Protein AF-B8HTT0-F1 (afdb_monomer_lite)

pLDDT: mean 75.83, std 17.53, range [36.19, 96.06]

Foldseek 3Di:
DDDQADPPPRHGWDDADPVSKIADPPPRDIPDPPPPPDDDDDDDDDDDPPPDPVVVVVVVCVVVVVVVVVVVVVVVVVVVVVVVVVVVPPPPPVVVVVVVVVVVVVVVVVDDDPPPPPDFDQAALQVLCVVQVFHLVDQPTWGAFPVRPDIDHSVVSNVDDDQVVQVSNQWGADNVCVVVVHRGITGNDD

Secondary structure (DSSP, 8-state):
---SB-TTT-PBP-PPPTTS--B-TTT--B--------PPP----------STHHHHHHHHHHHHHHHHHHHHHHHHHHHHHHHHHHT----HHHHHHHHHHHHHHHHTT---TT-TTS---B-HHHHHHHTT--TT-TT-EEE-TTSS-EEEHHHHHH---HHHHHHTTEEE-HHHHHTTS--EEE---

Radius of gyration: 36.5 Å; chains: 1; bounding box: 77×46×93 Å

Organism: Cyanothece sp. (strain PCC 7425 / ATCC 29141) (NCBI:txid395961)

Sequence (190 aa):
MQVENCPRCSSRMGAPLKSGRQVCANCGWSTAPVKVSTPPPAPVKTAAPTSGLGGLVQLCIRIIGRSLNYFFLLIQQFFSQLLQAGKKNKPQPGRLLQSLNQRLANLEESIPDAATLNSPRWMTAESAFKFLGGDPVNLWSEVSSLDGNRQIKFNNFKALSSAADFREFGLEYSQERRDANKPYLRWIVK

Structure (mmCIF, N/CA/C/O backbone):
data_AF-B8HTT0-F1
#
_entry.id   AF-B8HTT0-F1
#
loop_
_atom_site.group_PDB
_atom_site.id
_atom_site.type_symbol
_atom_site.label_atom_id
_atom_site.label_alt_id
_atom_site.label_comp_id
_atom_site.label_asym_id
_atom_site.label_entity_id
_atom_site.label_seq_id
_atom_site.pdbx_PDB_ins_code
_atom_site.Cartn_x
_atom_site.Cartn_y
_atom_site.Cartn_z
_atom_site.occupancy
_atom_site.B_iso_or_equiv
_atom_site.auth_seq_id
_atom_site.auth_comp_id
_atom_site.auth_asym_id
_atom_site.auth_atom_id
_atom_site.pdbx_PDB_model_num
ATOM 1 N N . MET A 1 1 ? -31.654 -15.824 53.101 1.00 57.78 1 MET A N 1
ATOM 2 C CA . MET A 1 1 ? -32.065 -16.665 51.958 1.00 57.78 1 MET A CA 1
ATOM 3 C C . MET A 1 1 ? -30.937 -16.613 50.944 1.00 57.78 1 MET A C 1
ATOM 5 O O . MET A 1 1 ? -30.603 -15.517 50.512 1.00 57.78 1 MET A O 1
ATOM 9 N N . GLN A 1 2 ? -30.268 -17.735 50.681 1.00 65.88 2 GLN A N 1
ATOM 10 C CA . GLN A 1 2 ? -29.250 -17.810 49.629 1.00 65.88 2 GLN A CA 1
ATOM 11 C C . GLN A 1 2 ? -29.982 -17.978 48.301 1.00 65.88 2 GLN A C 1
ATOM 13 O O . GLN A 1 2 ? -30.914 -18.773 48.220 1.00 65.88 2 GLN A O 1
ATOM 18 N N . VAL A 1 3 ? -29.618 -17.189 47.296 1.00 79.12 3 VAL A N 1
ATOM 19 C CA . VAL A 1 3 ? -30.253 -17.255 45.982 1.00 79.12 3 VAL A CA 1
ATOM 20 C C . VAL A 1 3 ? -29.289 -17.995 45.059 1.00 79.12 3 VAL A C 1
ATOM 22 O O . VAL A 1 3 ? -28.147 -17.575 44.887 1.00 79.12 3 VAL A O 1
ATOM 25 N N . GLU A 1 4 ? -29.722 -19.121 44.496 1.00 84.31 4 GLU A N 1
ATOM 26 C CA . GLU A 1 4 ? -28.847 -19.989 43.694 1.00 84.31 4 GLU A CA 1
ATOM 27 C C . GLU A 1 4 ? -28.640 -19.463 42.269 1.00 84.31 4 GLU A C 1
ATOM 29 O O . GLU A 1 4 ? -27.540 -19.567 41.729 1.00 84.31 4 GLU A O 1
ATOM 34 N N . ASN A 1 5 ? -29.662 -18.830 41.681 1.00 89.31 5 ASN A N 1
ATOM 35 C CA . ASN A 1 5 ? -29.636 -18.305 40.314 1.00 89.31 5 ASN A CA 1
ATOM 36 C C . ASN A 1 5 ? -29.974 -16.814 40.276 1.00 89.31 5 ASN A C 1
ATOM 38 O O . ASN A 1 5 ? -30.862 -16.336 40.980 1.00 89.31 5 ASN A O 1
ATOM 42 N N . CYS A 1 6 ? -29.279 -16.061 39.424 1.00 87.25 6 CYS A N 1
ATOM 43 C CA . CYS A 1 6 ? -29.522 -14.635 39.267 1.00 87.25 6 CYS A CA 1
ATOM 44 C C . CYS A 1 6 ? -30.917 -14.375 38.668 1.00 87.25 6 CYS A C 1
ATOM 46 O O . CYS A 1 6 ? -31.180 -14.845 37.562 1.00 87.25 6 CYS A O 1
ATOM 48 N N . PRO A 1 7 ? -31.774 -13.546 39.292 1.00 86.62 7 PRO A N 1
ATOM 49 C CA . PRO A 1 7 ? -33.116 -13.266 38.773 1.00 86.62 7 PRO A CA 1
ATOM 50 C C . PRO A 1 7 ? -33.120 -12.467 37.460 1.00 86.62 7 PRO A C 1
ATOM 52 O O . PRO A 1 7 ? -34.155 -12.365 36.814 1.00 86.62 7 PRO A O 1
ATOM 55 N N . ARG A 1 8 ? -31.987 -11.870 37.063 1.00 85.56 8 ARG A N 1
ATOM 56 C CA . ARG A 1 8 ? -31.881 -11.091 35.818 1.00 85.56 8 ARG A CA 1
ATOM 57 C C . ARG A 1 8 ? -31.400 -11.882 34.612 1.00 85.56 8 ARG A C 1
ATOM 59 O O . ARG A 1 8 ? -31.775 -11.550 33.498 1.00 85.56 8 ARG A O 1
ATOM 66 N N . CYS A 1 9 ? -30.518 -12.852 34.814 1.00 90.56 9 CYS A N 1
ATOM 67 C CA . CYS A 1 9 ? -29.831 -13.534 33.712 1.00 90.56 9 CYS A CA 1
ATOM 68 C C . CYS A 1 9 ? -29.777 -15.052 33.887 1.00 90.56 9 CYS A C 1
ATOM 70 O O . CYS A 1 9 ? -29.055 -15.723 33.153 1.00 90.56 9 CYS A O 1
ATOM 72 N N . SER A 1 10 ? -30.465 -15.582 34.902 1.00 89.56 10 SER A N 1
ATOM 73 C CA . SER A 1 10 ? -30.544 -17.009 35.238 1.00 89.56 10 SER A CA 1
ATOM 74 C C . SER A 1 10 ? -29.192 -17.700 35.455 1.00 89.56 10 SER A C 1
ATOM 76 O O . SER A 1 10 ? -29.127 -18.915 35.586 1.00 89.56 10 SER A O 1
ATOM 78 N N . SER A 1 11 ? -28.098 -16.936 35.520 1.00 88.88 11 SER A N 1
ATOM 79 C CA . SER A 1 11 ? -26.753 -17.463 35.732 1.00 88.88 11 SER A CA 1
ATOM 80 C C . SER A 1 11 ? -26.580 -17.874 37.191 1.00 88.88 11 SER A C 1
ATOM 82 O O . SER A 1 11 ? -27.001 -17.140 38.094 1.00 88.88 11 SER A O 1
ATOM 84 N N . ARG A 1 12 ? -25.930 -19.020 37.419 1.00 87.06 12 ARG A N 1
ATOM 85 C CA . ARG A 1 12 ? -25.647 -19.540 38.761 1.00 87.06 12 ARG A CA 1
ATOM 86 C C . ARG A 1 12 ? -24.830 -18.524 39.557 1.00 87.06 12 ARG A C 1
ATOM 88 O O . ARG A 1 12 ? -23.813 -18.020 39.076 1.00 87.06 12 ARG A O 1
ATOM 95 N N . MET A 1 13 ? -25.292 -18.189 40.756 1.00 83.69 13 MET A N 1
ATOM 96 C CA . MET A 1 13 ? -24.605 -17.252 41.637 1.00 83.69 13 MET A CA 1
ATOM 97 C C . MET A 1 13 ? -23.525 -17.962 42.455 1.00 83.69 13 MET A C 1
ATOM 99 O O . MET A 1 13 ? -23.658 -19.124 42.832 1.00 83.69 13 MET A O 1
ATOM 103 N N . GLY A 1 14 ? -22.421 -17.253 42.688 1.00 82.00 14 GLY A N 1
ATOM 104 C CA . GLY A 1 14 ? -21.313 -17.742 43.500 1.00 82.00 14 GLY A CA 1
ATOM 105 C C . GLY A 1 14 ? -21.598 -17.670 45.001 1.00 82.00 14 GLY A C 1
ATOM 106 O O . GLY A 1 14 ? -22.651 -17.202 45.451 1.00 82.00 14 GLY A O 1
ATOM 107 N N . ALA A 1 15 ? -20.616 -18.109 45.788 1.00 82.44 15 ALA A N 1
ATOM 108 C CA . ALA A 1 15 ? -20.663 -17.987 47.238 1.00 82.44 15 ALA A CA 1
ATOM 109 C C . ALA A 1 15 ? -20.846 -16.513 47.666 1.00 82.44 15 ALA A C 1
ATOM 111 O O . ALA A 1 15 ? -20.319 -15.607 47.009 1.00 82.44 15 ALA A O 1
ATOM 112 N N . PRO A 1 16 ? -21.593 -16.249 48.752 1.00 81.31 16 PRO A N 1
ATOM 113 C CA . PRO A 1 16 ? -21.734 -14.901 49.284 1.00 81.31 16 PRO A CA 1
ATOM 114 C C . PRO A 1 16 ? -20.369 -14.324 49.676 1.00 81.31 16 PRO A C 1
ATOM 116 O O . PRO A 1 16 ? -19.505 -15.015 50.215 1.00 81.31 16 PRO A O 1
ATOM 119 N N . LEU A 1 17 ? -20.188 -13.026 49.433 1.00 80.12 17 LEU A N 1
ATOM 120 C CA . LEU A 1 17 ? -19.043 -12.273 49.939 1.00 80.12 17 LEU A CA 1
ATOM 121 C C . LEU A 1 17 ? -19.053 -12.268 51.475 1.00 80.12 17 LEU A C 1
ATOM 123 O O . LEU A 1 17 ? -20.092 -12.485 52.098 1.00 80.12 17 LEU A O 1
ATOM 127 N N . LYS A 1 18 ? -17.926 -11.899 52.102 1.00 76.50 18 LYS A N 1
ATOM 128 C CA . LYS A 1 18 ? -17.819 -11.742 53.571 1.00 76.50 18 LYS A CA 1
ATOM 129 C C . LYS A 1 18 ? -18.885 -10.810 54.176 1.00 76.50 18 LYS A C 1
ATOM 131 O O . LYS A 1 18 ? -19.172 -10.891 55.360 1.00 76.50 18 LYS A O 1
ATOM 136 N N . SER A 1 19 ? -19.487 -9.942 53.363 1.00 76.19 19 SER A N 1
ATOM 137 C CA . SER A 1 19 ? -20.593 -9.052 53.733 1.00 76.19 19 SER A CA 1
ATOM 138 C C . SER A 1 19 ? -21.984 -9.712 53.716 1.00 76.19 19 SER A C 1
ATOM 140 O O . SER A 1 19 ? -22.977 -9.022 53.934 1.00 76.19 19 SER A O 1
ATOM 142 N N . GLY A 1 20 ? -22.081 -11.010 53.401 1.00 77.38 20 GLY A N 1
ATOM 143 C CA . GLY A 1 20 ? -23.341 -11.741 53.218 1.00 77.38 20 GLY A CA 1
ATOM 144 C C . GLY A 1 20 ? -24.055 -11.441 51.894 1.00 77.38 20 GLY A C 1
ATOM 145 O O . GLY A 1 20 ? -25.165 -11.918 51.671 1.00 77.38 20 GLY A O 1
ATOM 146 N N . ARG A 1 21 ? -23.444 -10.643 51.009 1.00 79.31 21 ARG A N 1
ATOM 147 C CA . ARG A 1 21 ? -24.021 -10.249 49.716 1.00 79.31 21 ARG A CA 1
ATOM 148 C C . ARG A 1 21 ? -23.607 -11.218 48.617 1.00 79.31 21 ARG A C 1
ATOM 150 O O . ARG A 1 21 ? -22.422 -11.512 48.480 1.00 79.31 21 ARG A O 1
ATOM 157 N N . GLN A 1 22 ? -24.560 -11.641 47.794 1.00 85.31 22 GLN A N 1
ATOM 158 C CA . GLN A 1 22 ? -24.284 -12.323 46.533 1.00 85.31 22 GLN A CA 1
ATOM 159 C C . GLN A 1 22 ? -24.354 -11.310 45.394 1.00 85.31 22 GLN A C 1
ATOM 161 O O . GLN A 1 22 ? -25.263 -10.478 45.344 1.00 85.31 22 GLN A O 1
ATOM 166 N N . VAL A 1 23 ? -23.367 -11.367 44.502 1.00 86.12 23 VAL A N 1
ATOM 167 C CA . VAL A 1 23 ? -23.295 -10.546 43.291 1.00 86.12 23 VAL A CA 1
ATOM 168 C C . VAL A 1 23 ? -23.176 -11.486 42.101 1.00 86.12 23 VAL A C 1
ATOM 170 O O . VAL A 1 23 ? -22.366 -12.412 42.108 1.00 86.12 23 VAL A O 1
ATOM 173 N N . CYS A 1 24 ? -23.989 -11.263 41.076 1.00 88.56 24 CYS A N 1
ATOM 174 C CA . CYS A 1 24 ? -23.903 -12.005 39.834 1.00 88.56 24 CYS A CA 1
ATOM 175 C C . CYS A 1 24 ? -22.686 -11.532 39.032 1.00 88.56 24 CYS A C 1
ATOM 177 O O . CYS A 1 24 ? -22.619 -10.368 38.642 1.00 88.56 24 CYS A O 1
ATOM 179 N N . ALA A 1 25 ? -21.765 -12.448 38.731 1.00 86.31 25 ALA A N 1
ATOM 180 C CA . ALA A 1 25 ? -20.589 -12.159 37.913 1.00 86.31 25 ALA A CA 1
ATOM 181 C C . ALA A 1 25 ? -20.937 -11.799 36.456 1.00 86.31 25 ALA A C 1
ATOM 183 O O . ALA A 1 25 ? -20.174 -11.094 35.809 1.00 86.31 25 ALA A O 1
ATOM 184 N N . ASN A 1 26 ? -22.089 -12.258 35.954 1.00 88.31 26 ASN A N 1
ATOM 185 C CA . ASN A 1 26 ? -22.481 -12.061 34.559 1.00 88.31 26 ASN A CA 1
ATOM 186 C C . ASN A 1 26 ? -23.155 -10.697 34.314 1.00 88.31 26 ASN A C 1
ATOM 188 O O . ASN A 1 26 ? -22.853 -10.015 33.344 1.00 88.31 26 ASN A O 1
ATOM 192 N N . CYS A 1 27 ? -24.059 -10.268 35.205 1.00 87.25 27 CYS A N 1
ATOM 193 C CA . CYS A 1 27 ? -24.856 -9.046 35.000 1.00 87.25 27 CYS A CA 1
ATOM 194 C C . CYS A 1 27 ? -24.704 -7.976 36.094 1.00 87.25 27 CYS A C 1
ATOM 196 O O . CYS A 1 27 ? -25.368 -6.942 36.032 1.00 87.25 27 CYS A O 1
ATOM 198 N N . GLY A 1 28 ? -23.894 -8.223 37.129 1.00 84.00 28 GLY A N 1
ATOM 199 C CA . GLY A 1 28 ? -23.655 -7.273 38.222 1.00 84.00 28 GLY A CA 1
ATOM 200 C C . GLY A 1 28 ? -24.823 -7.085 39.199 1.00 84.00 28 GLY A C 1
ATOM 201 O O . GLY A 1 28 ? -24.758 -6.225 40.077 1.00 84.00 28 GLY A O 1
ATOM 202 N N . TRP A 1 29 ? -25.901 -7.867 39.084 1.00 86.00 29 TRP A N 1
ATOM 203 C CA . TRP A 1 29 ? -27.016 -7.823 40.036 1.00 86.00 29 TRP A CA 1
ATOM 204 C C . TRP A 1 29 ? -26.563 -8.255 41.437 1.00 86.00 29 TRP A C 1
ATOM 206 O O . TRP A 1 29 ? -25.793 -9.205 41.552 1.00 86.00 29 TRP A O 1
ATOM 216 N N . SER A 1 30 ? -27.050 -7.607 42.500 1.00 84.69 30 SER A N 1
ATOM 217 C CA . SER A 1 30 ? -26.679 -7.963 43.875 1.00 84.69 30 SER A CA 1
ATOM 218 C C . SER A 1 30 ? -27.860 -8.009 44.838 1.00 84.69 30 SER A C 1
ATOM 220 O O . SER A 1 30 ? -28.788 -7.205 44.748 1.00 84.69 30 SER A O 1
ATOM 222 N N . THR A 1 31 ? -27.780 -8.916 45.814 1.00 75.19 31 THR A N 1
ATOM 223 C CA . THR A 1 31 ? -28.694 -8.992 46.960 1.00 75.19 31 THR A CA 1
ATOM 224 C C . THR A 1 31 ? -28.323 -7.922 47.992 1.00 75.19 31 THR A C 1
ATOM 226 O O . THR A 1 31 ? -27.835 -8.222 49.084 1.00 75.19 31 THR A O 1
ATOM 229 N N . ALA A 1 32 ? -28.460 -6.642 47.652 1.00 71.06 32 ALA A N 1
ATOM 230 C CA . ALA A 1 32 ? -28.399 -5.605 48.673 1.00 71.06 32 ALA A CA 1
ATOM 231 C C . ALA A 1 32 ? -29.720 -5.633 49.462 1.00 71.06 32 ALA A C 1
ATOM 233 O O . ALA A 1 32 ? -30.773 -5.441 48.853 1.00 71.06 32 ALA A O 1
ATOM 234 N N . PRO A 1 33 ? -29.716 -5.827 50.794 1.00 55.72 33 PRO A N 1
ATOM 235 C CA . PRO A 1 33 ? -30.872 -5.433 51.577 1.00 55.72 33 PRO A CA 1
ATOM 236 C C . PRO A 1 33 ? -30.983 -3.915 51.441 1.00 55.72 33 PRO A C 1
ATOM 238 O O . PRO A 1 33 ? -30.072 -3.175 51.829 1.00 55.72 33 PRO A O 1
ATOM 241 N N . VAL A 1 34 ? -32.078 -3.444 50.847 1.00 48.44 34 VAL A N 1
ATOM 242 C CA . VAL A 1 34 ? -32.497 -2.055 51.005 1.00 48.44 34 VAL A CA 1
ATOM 243 C C . VAL A 1 34 ? -32.641 -1.870 52.510 1.00 48.44 34 VAL A C 1
ATOM 245 O O . VAL A 1 34 ? -33.535 -2.453 53.118 1.00 48.44 34 VAL A O 1
ATOM 248 N N . LYS A 1 35 ? -31.715 -1.136 53.138 1.00 42.16 35 LYS A N 1
ATOM 249 C CA . LYS A 1 35 ? -31.917 -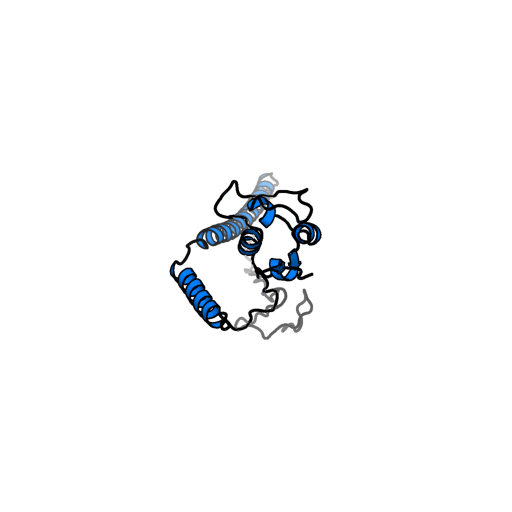0.643 54.500 1.00 42.16 35 LYS A CA 1
ATOM 250 C C . LYS A 1 35 ? -33.123 0.288 54.430 1.00 42.16 35 LYS A C 1
ATOM 252 O O . LYS A 1 35 ? -32.980 1.478 54.170 1.00 42.16 35 LYS A O 1
ATOM 257 N N . VAL A 1 36 ? -34.311 -0.274 54.618 1.00 42.44 36 VAL A N 1
ATOM 258 C CA . VAL A 1 36 ? -35.461 0.474 55.099 1.00 42.44 36 VAL A CA 1
ATOM 259 C C . VAL A 1 36 ? -35.114 0.777 56.546 1.00 42.44 36 VAL A C 1
ATOM 261 O O . VAL A 1 36 ? -35.316 -0.031 57.448 1.00 42.44 36 VAL A O 1
ATOM 264 N N . SER A 1 37 ? -34.444 1.906 56.747 1.00 36.19 37 SER A N 1
ATOM 265 C CA . SER A 1 37 ? -34.382 2.536 58.051 1.00 36.19 37 SER A CA 1
ATOM 266 C C . SER A 1 37 ? -35.822 2.908 58.380 1.00 36.19 37 SER A C 1
ATOM 268 O O . SER A 1 37 ? -36.327 3.902 57.868 1.00 36.19 37 SER A O 1
ATOM 270 N N . THR A 1 38 ? -36.506 2.077 59.155 1.00 44.72 38 THR A N 1
ATOM 271 C CA . THR A 1 38 ? -37.738 2.461 59.838 1.00 44.72 38 THR A CA 1
ATOM 272 C C . THR A 1 38 ? -37.309 3.172 61.121 1.00 44.72 38 THR A C 1
ATOM 274 O O . THR A 1 38 ? -36.824 2.496 62.030 1.00 44.72 38 THR A O 1
ATOM 277 N N . PRO A 1 39 ? -37.391 4.511 61.231 1.00 43.97 39 PRO A N 1
ATOM 278 C CA . PRO A 1 39 ? -37.334 5.149 62.534 1.00 43.97 39 PRO A CA 1
ATOM 279 C C . PRO A 1 39 ? -38.690 4.977 63.256 1.00 43.97 39 PRO A C 1
ATOM 281 O O . PRO A 1 39 ? -39.728 4.888 62.594 1.00 43.97 39 PRO A O 1
ATOM 284 N N . PRO A 1 40 ? -38.693 4.888 64.599 1.00 47.56 40 PRO A N 1
ATOM 285 C CA . PRO A 1 40 ? -39.892 4.666 65.410 1.00 47.56 40 PRO A CA 1
ATOM 286 C C . PRO A 1 40 ? -40.856 5.872 65.380 1.00 47.56 40 PRO A C 1
ATOM 288 O O . PRO A 1 40 ? -40.439 6.982 65.038 1.00 47.56 40 PRO A O 1
ATOM 291 N N . PRO A 1 41 ? -42.144 5.681 65.734 1.00 62.88 41 PRO A N 1
ATOM 292 C CA . PRO A 1 41 ? -43.172 6.702 65.573 1.00 62.88 41 PRO A CA 1
ATOM 293 C C . PRO A 1 41 ? -43.188 7.679 66.757 1.00 62.88 41 PRO A C 1
ATOM 295 O O . PRO A 1 41 ? -43.425 7.268 67.888 1.00 62.88 41 PRO A O 1
ATOM 298 N N . ALA A 1 42 ? -42.988 8.974 66.494 1.00 45.41 42 ALA A N 1
ATOM 299 C CA . ALA A 1 42 ? -43.415 10.086 67.356 1.00 45.41 42 ALA A CA 1
ATOM 300 C C . ALA A 1 42 ? -43.291 11.431 66.604 1.00 45.41 42 ALA A C 1
ATOM 302 O O . ALA A 1 42 ? -42.450 11.562 65.717 1.00 45.41 42 ALA A O 1
ATOM 303 N N . PRO A 1 43 ? -44.008 12.484 67.025 1.00 45.81 43 PRO A N 1
ATOM 304 C CA . PRO A 1 43 ? -45.444 12.674 66.935 1.00 45.81 43 PRO A CA 1
ATOM 305 C C . PRO A 1 43 ? -45.802 13.727 65.870 1.00 45.81 43 PRO A C 1
ATOM 307 O O . PRO A 1 43 ? -44.986 14.537 65.432 1.00 45.81 43 PRO A O 1
ATOM 310 N N . VAL A 1 44 ? -47.074 13.698 65.483 1.00 52.78 44 VAL A N 1
ATOM 311 C CA . VAL A 1 44 ? -47.756 14.599 64.551 1.00 52.78 44 VAL A CA 1
ATOM 312 C C . VAL A 1 44 ? -47.412 16.067 64.833 1.00 52.78 44 VAL A C 1
ATOM 314 O O . VAL A 1 44 ? -47.856 16.642 65.822 1.00 52.78 44 VAL A O 1
ATOM 317 N N . LYS A 1 45 ? -46.664 16.700 63.925 1.00 40.69 45 LYS A N 1
ATOM 318 C CA . LYS A 1 45 ? -46.748 18.147 63.716 1.00 40.69 45 LYS A CA 1
ATOM 319 C C . LYS A 1 45 ? -47.428 18.381 62.380 1.00 40.69 45 LYS A C 1
ATOM 321 O O . LYS A 1 45 ? -46.846 18.196 61.317 1.00 40.69 45 LYS A O 1
ATOM 326 N N . THR A 1 46 ? -48.697 18.747 62.493 1.00 50.88 46 THR A N 1
ATOM 327 C CA . THR A 1 46 ? -49.504 19.429 61.487 1.00 50.88 46 THR A CA 1
ATOM 328 C C . THR A 1 46 ? -48.675 20.479 60.752 1.00 50.88 46 THR A C 1
ATOM 330 O O . THR A 1 46 ? -48.338 21.516 61.321 1.00 50.88 46 THR A O 1
ATOM 333 N N . ALA A 1 47 ? -48.373 20.221 59.484 1.00 38.19 47 ALA A N 1
ATOM 334 C CA . ALA A 1 47 ? -48.023 21.256 58.527 1.00 38.19 47 ALA A CA 1
ATOM 335 C C . ALA A 1 47 ? -48.986 21.122 57.346 1.00 38.19 47 ALA A C 1
ATOM 337 O O . ALA A 1 47 ? -49.161 20.046 56.779 1.00 38.19 47 ALA A O 1
ATOM 338 N N . ALA A 1 48 ? -49.676 22.227 57.096 1.00 44.34 48 ALA A N 1
ATOM 339 C CA . ALA A 1 48 ? -50.804 22.402 56.203 1.00 44.34 48 ALA A CA 1
ATOM 340 C C . ALA A 1 48 ? -50.552 21.939 54.751 1.00 44.34 48 ALA A C 1
ATOM 342 O O . ALA A 1 48 ? -49.405 21.910 54.299 1.00 44.34 48 ALA A O 1
ATOM 343 N N . PRO A 1 49 ? -51.620 21.647 53.983 1.00 50.94 49 PRO A N 1
ATOM 344 C CA . PRO A 1 49 ? -51.515 21.376 52.559 1.00 50.94 49 PRO A CA 1
ATOM 345 C C . PRO A 1 49 ? -51.292 22.694 51.810 1.00 50.94 49 PRO A C 1
ATOM 347 O O . PRO A 1 49 ? -52.239 23.385 51.446 1.00 50.94 49 PRO A O 1
ATOM 350 N N . THR A 1 50 ? -50.039 23.071 51.563 1.00 44.72 50 THR A N 1
ATOM 351 C CA . THR A 1 50 ? -49.727 24.121 50.585 1.00 44.72 50 THR A CA 1
ATOM 352 C C . THR A 1 50 ? -49.543 23.496 49.211 1.00 44.72 50 THR A C 1
ATOM 354 O O . THR A 1 50 ? -48.446 23.260 48.711 1.00 44.72 50 THR A O 1
ATOM 357 N N . SER A 1 51 ? -50.691 23.233 48.595 1.00 59.59 51 SER A N 1
ATOM 358 C CA . SER A 1 51 ? -50.865 23.124 47.153 1.00 59.59 51 SER A CA 1
ATOM 359 C C . SER A 1 51 ? -50.317 24.398 46.499 1.00 59.59 51 SER A C 1
ATOM 361 O O . SER A 1 51 ? -50.955 25.445 46.532 1.00 59.59 51 SER A O 1
ATOM 363 N N . GLY A 1 52 ? -49.109 24.350 45.944 1.00 45.19 52 GLY A N 1
ATOM 364 C CA . GLY A 1 52 ? -48.504 25.506 45.289 1.00 45.19 52 GLY A CA 1
ATOM 365 C C . GLY A 1 52 ? -47.314 25.096 44.439 1.00 45.19 52 GLY A C 1
ATOM 366 O O . GLY A 1 52 ? -46.542 24.222 44.834 1.00 45.19 52 GLY A O 1
ATOM 367 N N . LEU A 1 53 ? -47.174 25.738 43.274 1.00 56.66 53 LEU A N 1
ATOM 368 C CA . LEU A 1 53 ? -46.146 25.535 42.239 1.00 56.66 53 LEU A CA 1
ATOM 369 C C . LEU A 1 53 ? -44.730 25.187 42.752 1.00 56.66 53 LEU A C 1
ATOM 371 O O . LEU A 1 53 ? -43.979 24.506 42.056 1.00 56.66 53 LEU A O 1
ATOM 375 N N . GLY A 1 54 ? -44.359 25.618 43.961 1.00 57.34 54 GLY A N 1
ATOM 376 C CA . GLY A 1 54 ? -43.072 25.328 44.592 1.00 57.34 54 GLY A CA 1
ATOM 377 C C . GLY A 1 54 ? -42.742 23.838 44.743 1.00 57.34 54 GLY A C 1
ATOM 378 O O . GLY A 1 54 ? -41.583 23.471 44.575 1.00 57.34 54 GLY A O 1
ATOM 379 N N . GLY A 1 55 ? -43.723 22.956 44.978 1.00 64.62 55 GLY A N 1
ATOM 380 C CA . GLY A 1 55 ? -43.462 21.510 45.105 1.00 64.62 55 GLY A CA 1
ATOM 381 C C . GLY A 1 55 ? 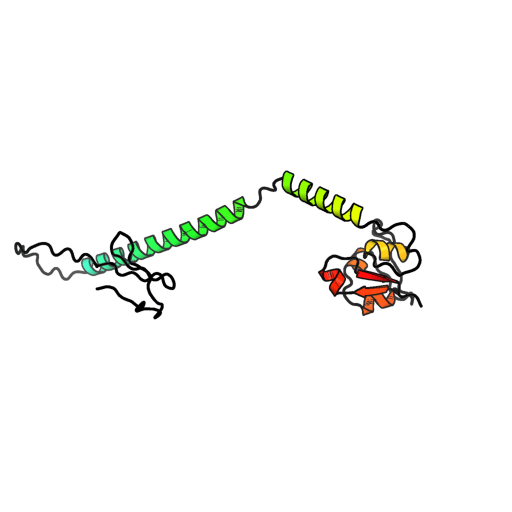-43.038 20.850 43.786 1.00 64.62 55 GLY A C 1
ATOM 382 O O . GLY A 1 55 ? -42.156 19.990 43.758 1.00 64.62 55 GLY A O 1
ATOM 383 N N . LEU A 1 56 ? -43.619 21.310 42.675 1.00 67.56 56 LEU A N 1
ATOM 384 C CA . LEU A 1 56 ? -43.328 20.820 41.327 1.00 67.56 56 LEU A CA 1
ATOM 385 C C . LEU A 1 56 ? -41.959 21.329 40.856 1.00 67.56 56 LEU A C 1
ATOM 387 O O . LEU A 1 56 ? -41.149 20.558 40.346 1.00 67.56 56 LEU A O 1
ATOM 391 N N . VAL A 1 57 ? -41.643 22.591 41.164 1.00 71.94 57 VAL A N 1
ATOM 392 C CA . VAL A 1 57 ? -40.310 23.173 40.951 1.00 71.94 57 VA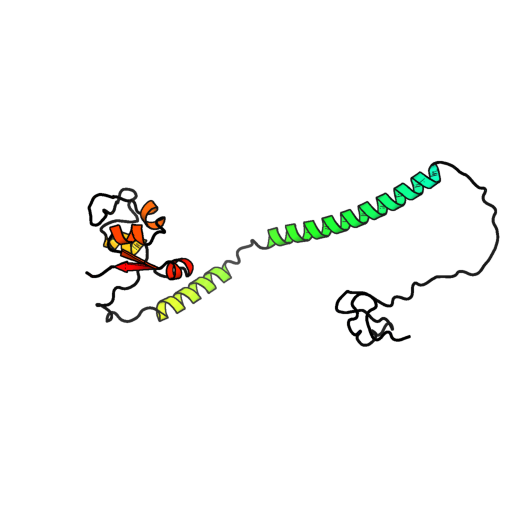L A CA 1
ATOM 393 C C . VAL A 1 57 ? -39.246 22.432 41.769 1.00 71.94 57 VAL A C 1
ATOM 395 O O . VAL A 1 57 ? -38.182 22.111 41.241 1.00 71.94 57 VAL A O 1
ATOM 398 N N . GLN A 1 58 ? -39.527 22.078 43.027 1.00 73.00 58 GLN A N 1
ATOM 399 C CA . GLN A 1 58 ? -38.574 21.353 43.873 1.00 73.00 58 GLN A CA 1
ATOM 400 C C . GLN A 1 58 ? -38.302 19.924 43.364 1.00 73.00 58 GLN A C 1
ATOM 402 O O . GLN A 1 58 ? -37.165 19.446 43.428 1.00 73.00 58 GLN A O 1
ATOM 407 N N . LEU A 1 59 ? -39.319 19.255 42.809 1.00 74.00 59 LEU A N 1
ATOM 408 C CA . LEU A 1 59 ? -39.173 17.965 42.128 1.00 74.00 59 LEU A CA 1
ATOM 409 C C . LEU A 1 59 ? -38.349 18.091 40.839 1.00 74.00 59 LEU A C 1
ATOM 411 O O . LEU A 1 59 ? -37.411 17.314 40.646 1.00 74.00 59 LEU A O 1
ATOM 415 N N . CYS A 1 60 ? -38.626 19.096 40.002 1.00 80.44 60 CYS A N 1
ATOM 416 C CA . CYS A 1 60 ? -37.860 19.362 38.783 1.00 80.44 60 CYS A CA 1
ATOM 417 C C . CYS A 1 60 ? -36.385 19.653 39.088 1.00 80.44 60 CYS A C 1
ATOM 419 O O . CYS A 1 60 ? -35.511 19.054 38.464 1.00 80.44 60 CYS A O 1
ATOM 421 N N . ILE A 1 61 ? -36.088 20.479 40.097 1.00 80.94 61 ILE A N 1
ATOM 422 C CA . ILE A 1 61 ? -34.710 20.776 40.524 1.00 80.94 61 ILE A CA 1
ATOM 423 C C . ILE A 1 61 ? -33.987 19.503 40.980 1.00 80.94 61 ILE A C 1
ATOM 425 O O . ILE A 1 61 ? -32.825 19.293 40.633 1.00 80.94 61 ILE A O 1
ATOM 429 N N . ARG A 1 62 ? -34.662 18.607 41.712 1.00 79.69 62 ARG A N 1
ATOM 430 C CA . ARG A 1 62 ? -34.068 17.331 42.148 1.00 79.69 62 ARG A CA 1
ATOM 431 C C . ARG A 1 62 ? -33.751 16.394 40.986 1.00 79.69 62 ARG A C 1
ATOM 433 O O . ARG A 1 62 ? -32.720 15.720 41.016 1.00 79.69 62 ARG A O 1
ATOM 440 N N . ILE A 1 63 ? -34.630 16.334 39.989 1.00 83.25 63 ILE A N 1
ATOM 441 C CA . ILE A 1 63 ? -34.443 15.496 38.800 1.00 83.25 63 ILE A CA 1
ATOM 442 C C . ILE A 1 63 ? -33.312 16.065 37.941 1.00 83.25 63 ILE A C 1
ATOM 444 O O . ILE A 1 63 ? -32.377 15.337 37.622 1.00 83.25 63 ILE A O 1
ATOM 448 N N . ILE A 1 64 ? -33.334 17.371 37.661 1.00 85.50 64 ILE A N 1
ATOM 449 C CA . ILE A 1 64 ? -32.289 18.059 36.890 1.00 85.50 64 ILE A CA 1
ATOM 450 C C . ILE A 1 64 ? -30.933 17.937 37.594 1.00 85.50 64 ILE A C 1
ATOM 452 O O . ILE A 1 64 ? -29.944 17.597 36.951 1.00 85.50 64 ILE A O 1
ATOM 456 N N . GLY A 1 65 ? -30.881 18.117 38.917 1.00 84.06 65 GLY A N 1
ATOM 457 C CA . GLY A 1 65 ? -29.652 17.962 39.697 1.00 84.06 65 GLY A CA 1
ATOM 458 C C . GLY A 1 65 ? -29.065 16.549 39.625 1.00 84.06 65 GLY A C 1
ATOM 459 O O . GLY A 1 65 ? -27.852 16.391 39.489 1.00 84.06 65 GLY A O 1
ATOM 460 N N . ARG A 1 66 ? -29.908 15.506 39.646 1.00 83.00 66 ARG A N 1
ATOM 461 C CA . ARG A 1 66 ? -29.445 14.123 39.436 1.00 83.00 66 ARG A CA 1
ATOM 462 C C . ARG A 1 66 ? -28.943 13.909 38.013 1.00 83.00 66 ARG A C 1
ATOM 464 O O . ARG A 1 66 ? -27.864 13.349 37.851 1.00 83.00 66 ARG A O 1
ATOM 471 N N . SER A 1 67 ? -29.673 14.388 37.010 1.00 85.88 67 SER A N 1
ATOM 472 C CA . SER A 1 67 ? -29.282 14.272 35.602 1.00 85.88 67 SER A CA 1
ATOM 473 C C . SER A 1 67 ? -27.951 14.966 35.312 1.00 85.88 67 SER A C 1
ATOM 475 O O . SER A 1 67 ? -27.092 14.376 34.666 1.00 85.88 67 SER A O 1
ATOM 477 N N . LEU A 1 68 ? -27.736 16.171 35.848 1.00 88.38 68 LEU A N 1
ATOM 478 C CA . LEU A 1 68 ? -26.474 16.899 35.704 1.00 88.38 68 LEU A CA 1
ATOM 479 C C . LEU A 1 68 ? -25.313 16.185 36.400 1.00 88.38 68 LEU A C 1
ATOM 481 O O . LEU A 1 68 ? -24.225 16.137 35.839 1.00 88.38 68 LEU A O 1
ATOM 485 N N . ASN A 1 69 ? -25.532 15.575 37.569 1.00 84.81 69 ASN A N 1
ATOM 486 C CA . ASN A 1 69 ? -24.490 14.803 38.251 1.00 84.81 69 ASN A CA 1
ATOM 487 C C . ASN A 1 69 ? -24.083 13.558 37.437 1.00 84.81 69 ASN A C 1
ATOM 489 O O . ASN A 1 69 ? -22.898 13.297 37.241 1.00 84.81 69 ASN A O 1
ATOM 493 N N . TYR A 1 70 ? -25.055 12.828 36.876 1.00 87.25 70 TYR A N 1
ATOM 494 C CA . TYR A 1 70 ? -24.762 11.706 35.976 1.00 87.25 70 TYR A CA 1
ATOM 495 C C . TYR A 1 70 ? -24.066 12.157 34.689 1.00 87.25 70 TYR A C 1
ATOM 497 O O . TYR A 1 70 ? -23.120 11.508 34.247 1.00 87.25 70 TYR A O 1
ATOM 505 N N . PHE A 1 71 ? -24.488 13.283 34.114 1.00 88.06 71 PHE A N 1
ATOM 506 C CA . PHE A 1 71 ? -23.863 13.858 32.927 1.00 88.06 71 PHE A CA 1
ATOM 507 C C . PHE A 1 71 ? -22.423 14.309 33.203 1.00 88.06 71 PHE A C 1
ATOM 509 O O . PHE A 1 71 ? -21.532 14.061 32.396 1.00 88.06 71 PHE A O 1
ATOM 516 N N . PHE A 1 72 ? -22.163 14.886 34.377 1.00 87.19 72 PHE A N 1
ATOM 517 C CA . PHE A 1 72 ? -20.826 15.297 34.795 1.00 87.19 72 PHE A CA 1
ATOM 518 C C . PHE A 1 72 ? -19.891 14.097 34.992 1.00 87.19 72 PHE A C 1
ATOM 520 O O . PHE A 1 72 ? -18.762 14.118 34.506 1.00 87.19 72 PHE A O 1
ATOM 527 N N . LEU A 1 73 ? -20.370 13.015 35.616 1.00 81.69 73 LEU A N 1
ATOM 528 C CA . LEU A 1 73 ? -19.608 11.766 35.741 1.00 81.69 73 LEU A CA 1
ATOM 529 C C . LEU A 1 73 ? -19.309 11.133 34.372 1.00 81.69 73 LEU A C 1
ATOM 531 O O . LEU A 1 73 ? -18.196 10.655 34.144 1.00 81.69 73 LEU A O 1
ATOM 535 N N . LEU A 1 74 ? -20.268 11.179 33.441 1.00 84.00 74 LEU A N 1
ATOM 536 C CA . LEU A 1 74 ? -20.089 10.688 32.073 1.00 84.00 74 LEU A CA 1
ATOM 537 C C . LEU A 1 74 ? -19.036 11.511 31.311 1.00 84.00 74 LEU A C 1
ATOM 539 O O . LEU A 1 74 ? -18.136 10.944 30.690 1.00 84.00 74 LEU A O 1
ATOM 543 N N . ILE A 1 75 ? -19.098 12.843 31.410 1.00 83.94 75 ILE A N 1
ATOM 544 C CA . ILE A 1 75 ? -18.103 13.753 30.825 1.00 83.94 75 ILE A CA 1
ATOM 545 C C . ILE A 1 75 ? -16.724 13.511 31.437 1.00 83.94 75 ILE A C 1
ATOM 547 O O . ILE A 1 75 ? -15.738 13.457 30.705 1.00 83.94 75 ILE A O 1
ATOM 551 N N . GLN A 1 76 ? -16.632 13.324 32.755 1.00 81.00 76 GLN A N 1
ATOM 552 C CA . GLN A 1 76 ? -15.361 13.077 33.432 1.00 81.00 76 GLN A CA 1
ATOM 553 C C . GLN A 1 76 ? -14.712 11.771 32.946 1.00 81.00 76 GLN A C 1
ATOM 555 O O . GLN A 1 76 ? -13.499 11.722 32.712 1.00 81.00 76 GLN A O 1
ATOM 560 N N . GLN A 1 77 ? -15.512 10.721 32.736 1.00 80.50 77 GLN A N 1
ATOM 561 C CA . GLN A 1 77 ? -15.032 9.454 32.186 1.00 80.50 77 GLN A CA 1
ATOM 562 C C . GLN A 1 77 ? -14.587 9.602 30.722 1.00 80.50 77 GLN A C 1
ATOM 564 O O . GLN A 1 77 ? -13.533 9.086 30.346 1.00 80.50 77 GLN A O 1
ATOM 569 N N . PHE A 1 78 ? -15.330 10.366 29.918 1.00 79.38 78 PHE A N 1
ATOM 570 C CA . PHE A 1 78 ? -14.990 10.646 28.522 1.00 79.38 78 PHE A CA 1
ATOM 571 C C . PHE A 1 78 ? -13.703 11.482 28.386 1.00 79.38 78 PHE A C 1
ATOM 573 O O . PHE A 1 78 ? -12.805 11.133 27.618 1.00 79.38 78 PHE A O 1
ATOM 580 N N . PHE A 1 79 ? -13.540 12.528 29.203 1.00 79.69 79 PHE A N 1
ATOM 581 C CA . PHE A 1 79 ? -12.320 13.343 29.241 1.00 79.69 79 PHE A CA 1
ATOM 582 C C . PHE A 1 79 ? -11.102 12.552 29.720 1.00 79.69 79 PHE A C 1
ATOM 584 O O . PHE A 1 79 ? -10.001 12.741 29.204 1.00 79.69 79 PHE A O 1
ATOM 591 N N . SER A 1 80 ? -11.285 11.626 30.664 1.00 71.12 80 SER A N 1
ATOM 592 C CA . SER A 1 80 ? -10.203 10.747 31.118 1.00 71.12 80 SER A CA 1
ATOM 593 C C . SER A 1 80 ? -9.693 9.844 29.992 1.00 71.12 80 SER A C 1
ATOM 595 O O . SER A 1 80 ? -8.486 9.625 29.888 1.00 71.12 80 SER A O 1
ATOM 597 N N . GLN A 1 81 ? -10.580 9.364 29.112 1.00 72.19 81 GLN A N 1
ATOM 598 C CA . GLN A 1 81 ? -10.184 8.592 27.931 1.00 72.19 81 GLN A CA 1
ATOM 599 C C . GLN A 1 81 ? -9.473 9.459 26.886 1.00 72.19 81 GLN A C 1
ATOM 601 O O . GLN A 1 81 ? -8.439 9.040 26.367 1.00 72.19 81 GLN A O 1
ATOM 606 N N . LEU A 1 82 ? -9.944 10.686 26.636 1.00 70.75 82 LEU A N 1
ATOM 607 C CA . LEU A 1 82 ? -9.285 11.629 25.721 1.00 70.75 82 LEU A CA 1
ATOM 608 C C . LEU A 1 82 ? -7.886 12.043 26.205 1.00 70.75 82 LEU A C 1
ATOM 610 O O . LEU A 1 82 ? -6.934 12.049 25.425 1.00 70.75 82 LEU A O 1
ATOM 614 N N . LEU A 1 83 ? -7.716 12.316 27.501 1.00 66.69 83 LEU A N 1
ATOM 615 C CA . LEU A 1 83 ? -6.410 12.649 28.080 1.00 66.69 83 LEU A CA 1
ATOM 616 C C . LEU A 1 83 ? -5.445 11.453 28.080 1.00 66.69 83 LEU A C 1
ATOM 618 O O . LEU A 1 83 ? -4.237 11.638 27.928 1.00 66.69 83 LEU A O 1
ATOM 622 N N . GLN A 1 84 ? -5.948 10.222 28.216 1.00 61.62 84 GLN A N 1
ATOM 623 C CA . GLN A 1 84 ? -5.126 9.014 28.083 1.00 61.62 84 GLN A CA 1
ATOM 624 C C . GLN A 1 84 ? -4.797 8.682 26.621 1.00 61.62 84 GLN A C 1
ATOM 626 O O . GLN A 1 84 ? -3.689 8.218 26.347 1.00 61.62 84 GLN A O 1
ATOM 631 N N . ALA A 1 85 ? -5.695 8.977 25.677 1.00 55.47 85 ALA A N 1
ATOM 632 C CA . ALA A 1 85 ? -5.414 8.902 24.244 1.00 55.47 85 ALA A CA 1
ATOM 633 C C . ALA A 1 85 ? -4.347 9.933 23.825 1.00 55.47 85 ALA A C 1
ATOM 635 O O . ALA A 1 85 ? -3.457 9.606 23.043 1.00 55.47 85 ALA A O 1
ATOM 636 N N . GLY A 1 86 ? -4.350 11.130 24.425 1.00 56.66 86 GLY A N 1
ATOM 637 C CA . GLY A 1 86 ? -3.320 12.154 24.213 1.00 56.66 86 GLY A CA 1
ATOM 638 C C . GLY A 1 86 ? -1.956 11.836 24.847 1.00 56.66 86 GLY A C 1
ATOM 639 O O . GLY A 1 86 ? -0.921 12.213 24.304 1.00 56.66 86 GLY A O 1
ATOM 640 N N . LYS A 1 87 ? -1.912 11.098 25.968 1.00 50.22 87 LYS A N 1
ATOM 641 C CA . LYS A 1 87 ? -0.654 10.730 26.656 1.00 50.22 87 LYS A CA 1
ATOM 642 C C . LYS A 1 87 ? 0.031 9.465 26.114 1.00 50.22 87 LYS A C 1
ATOM 644 O O . LYS A 1 87 ? 1.159 9.184 26.515 1.00 50.22 87 LYS A O 1
ATOM 649 N N . LYS A 1 88 ? -0.593 8.727 25.184 1.00 46.78 88 LYS A N 1
ATOM 650 C CA . LYS A 1 88 ? 0.002 7.552 24.511 1.00 46.78 88 LYS A CA 1
ATOM 651 C C . LYS A 1 88 ? 0.925 7.885 23.329 1.00 46.78 88 LYS A C 1
ATOM 653 O O . LYS A 1 88 ? 1.462 6.967 22.723 1.00 46.78 88 LYS A O 1
ATOM 658 N N . ASN A 1 89 ? 1.183 9.164 23.054 1.00 54.12 89 ASN A N 1
ATOM 659 C CA . ASN A 1 89 ? 2.158 9.609 22.054 1.00 54.12 89 ASN A CA 1
ATOM 660 C C . ASN A 1 89 ? 3.345 10.335 22.705 1.00 54.12 89 ASN A C 1
ATOM 662 O O . ASN A 1 89 ? 3.666 11.470 22.367 1.00 54.12 89 ASN A O 1
ATOM 666 N N . LYS A 1 90 ? 4.027 9.676 23.647 1.00 47.69 90 LYS A N 1
ATOM 667 C CA . LYS A 1 90 ? 5.454 9.943 23.861 1.00 47.69 90 LYS A CA 1
ATOM 668 C C . LYS A 1 90 ? 6.224 8.790 23.216 1.00 47.69 90 LYS A C 1
ATOM 670 O O . LYS A 1 90 ? 6.190 7.692 23.773 1.00 47.69 90 LYS A O 1
ATOM 675 N N . PRO A 1 91 ? 6.862 8.983 22.047 1.00 49.06 91 PRO A N 1
ATOM 676 C CA . PRO A 1 91 ? 7.694 7.944 21.457 1.00 49.06 91 PRO A CA 1
ATOM 677 C C . PRO A 1 91 ? 8.818 7.629 22.447 1.00 49.06 91 PRO A C 1
ATOM 679 O O . PRO A 1 91 ? 9.620 8.499 22.765 1.00 49.06 91 PRO A O 1
ATOM 682 N N . GLN A 1 92 ? 8.842 6.410 22.995 1.00 52.66 92 GLN A N 1
ATOM 683 C CA . GLN A 1 92 ? 9.991 5.916 23.750 1.00 52.66 92 GLN A CA 1
ATOM 684 C C . GLN A 1 92 ? 11.118 5.650 22.741 1.00 52.66 92 GLN A C 1
ATOM 686 O O . GLN A 1 92 ? 11.018 4.673 21.991 1.00 52.66 92 GLN A O 1
ATOM 691 N N . PRO A 1 93 ? 12.192 6.460 22.707 1.00 55.44 93 PRO A N 1
ATOM 692 C CA . PRO A 1 93 ? 13.268 6.298 21.726 1.00 55.44 93 PRO A CA 1
ATOM 693 C C . PRO A 1 93 ? 13.999 4.947 21.854 1.00 55.44 93 PRO A C 1
ATOM 695 O O . PRO A 1 93 ? 14.607 4.483 20.895 1.00 55.44 93 PRO A O 1
ATOM 698 N N . GLY A 1 94 ? 13.878 4.255 22.994 1.00 58.47 94 GLY A N 1
ATOM 699 C CA . GLY A 1 94 ? 14.473 2.930 23.209 1.00 58.47 94 GLY A CA 1
ATOM 700 C C . GLY A 1 94 ? 13.745 1.762 22.528 1.00 58.47 94 GLY A C 1
ATOM 701 O O . GLY A 1 94 ? 14.390 0.785 22.151 1.00 58.47 94 GLY A O 1
ATOM 702 N N . ARG A 1 95 ? 12.423 1.847 22.305 1.00 57.94 95 ARG A N 1
ATOM 703 C CA . ARG A 1 95 ? 11.667 0.748 21.667 1.00 57.94 95 ARG A CA 1
ATOM 704 C C . ARG A 1 95 ? 11.881 0.679 20.157 1.00 57.94 95 ARG A C 1
ATOM 706 O O . ARG A 1 95 ? 11.859 -0.412 19.596 1.00 57.94 95 ARG A O 1
ATOM 713 N N . LEU A 1 96 ? 12.117 1.819 19.506 1.00 65.06 96 LEU A N 1
ATOM 714 C CA . LEU A 1 96 ? 12.416 1.845 18.074 1.00 65.06 96 LEU A CA 1
ATOM 715 C C . LEU A 1 96 ? 13.800 1.261 17.788 1.00 65.06 96 LEU A C 1
ATOM 717 O O . LEU A 1 96 ? 13.924 0.455 16.875 1.00 65.06 96 LEU A O 1
ATOM 721 N N . LEU A 1 97 ? 14.810 1.563 18.610 1.00 63.59 97 LEU A N 1
ATOM 722 C CA . LEU A 1 97 ? 16.136 0.956 18.466 1.00 63.59 97 LEU A CA 1
ATOM 723 C C . LEU A 1 97 ? 16.120 -0.552 18.729 1.00 63.59 97 LEU A C 1
ATOM 725 O O . LEU A 1 97 ? 16.729 -1.293 17.968 1.00 63.59 97 LEU A O 1
ATOM 729 N N . GLN A 1 98 ? 15.372 -1.027 19.731 1.00 60.69 98 GLN A N 1
ATOM 730 C CA . GLN A 1 98 ? 15.199 -2.470 19.943 1.00 60.69 98 GLN A CA 1
ATOM 731 C C . GLN A 1 98 ? 14.486 -3.142 18.765 1.00 60.69 98 GLN A C 1
ATOM 733 O O . GLN A 1 98 ? 14.941 -4.177 18.293 1.00 60.69 98 GLN A O 1
ATOM 738 N N . SER A 1 99 ? 13.431 -2.521 18.226 1.00 62.84 99 SER A N 1
ATOM 739 C CA . SER A 1 99 ? 12.748 -3.000 17.018 1.00 62.84 99 SER A CA 1
ATOM 740 C C . SER A 1 99 ? 13.672 -3.025 15.797 1.00 62.84 99 SER A C 1
ATOM 742 O O . SER A 1 99 ? 13.576 -3.934 14.979 1.00 62.84 99 SER A O 1
ATOM 744 N N . LEU A 1 100 ? 14.541 -2.027 15.633 1.00 70.00 100 LEU A N 1
ATOM 745 C CA . LEU A 1 100 ? 15.470 -1.958 14.506 1.00 70.00 100 LEU A CA 1
ATOM 746 C C . LEU A 1 100 ? 16.594 -2.979 14.649 1.00 70.00 100 LEU A C 1
ATOM 748 O O . LEU A 1 100 ? 16.875 -3.680 13.687 1.00 70.00 100 LEU A O 1
ATOM 752 N N . ASN A 1 101 ? 17.169 -3.132 15.841 1.00 71.56 101 ASN A N 1
ATOM 753 C CA . ASN A 1 101 ? 18.225 -4.110 16.093 1.00 71.56 101 ASN A CA 1
ATOM 754 C C . ASN A 1 101 ? 17.700 -5.550 15.945 1.00 71.56 101 ASN A C 1
ATOM 756 O O . ASN A 1 101 ? 18.343 -6.405 15.351 1.00 71.56 101 ASN A O 1
ATOM 760 N N . GLN A 1 102 ? 16.463 -5.798 16.378 1.00 64.88 102 GLN A N 1
ATOM 761 C CA . GLN A 1 102 ? 15.802 -7.090 16.199 1.00 64.88 102 GLN A CA 1
ATOM 762 C C . GLN A 1 102 ? 15.396 -7.358 14.739 1.00 64.88 102 GLN A C 1
ATOM 764 O O . GLN A 1 102 ? 15.343 -8.514 14.315 1.00 64.88 102 GLN A O 1
ATOM 769 N N . ARG A 1 103 ? 15.141 -6.302 13.952 1.00 63.31 103 ARG A N 1
ATOM 770 C CA . ARG A 1 103 ? 14.966 -6.407 12.496 1.00 63.31 103 ARG A CA 1
ATOM 771 C C . ARG A 1 103 ? 16.293 -6.621 11.774 1.00 63.31 103 ARG A C 1
ATOM 773 O O . ARG A 1 103 ? 16.303 -7.410 10.845 1.00 63.31 103 ARG A O 1
ATOM 780 N N . LEU A 1 104 ? 17.380 -5.981 12.203 1.00 64.69 104 LEU A N 1
ATOM 781 C CA . LEU A 1 104 ? 18.732 -6.175 11.668 1.00 64.69 104 LEU A CA 1
ATOM 782 C C . LEU A 1 104 ? 19.234 -7.600 11.916 1.00 64.69 104 LEU A C 1
ATOM 784 O O . LEU A 1 104 ? 19.666 -8.239 10.968 1.00 64.69 104 LEU A O 1
ATOM 788 N N . ALA A 1 105 ? 19.059 -8.135 13.127 1.00 60.56 105 ALA A N 1
ATOM 789 C CA . ALA A 1 105 ? 19.398 -9.526 13.435 1.00 60.56 105 ALA A CA 1
ATOM 790 C C . ALA A 1 105 ? 18.576 -10.531 12.599 1.00 60.56 105 ALA A C 1
ATOM 792 O O . ALA A 1 105 ? 19.127 -11.481 12.056 1.00 60.56 105 ALA A O 1
ATOM 793 N N . ASN A 1 106 ? 17.273 -10.281 12.403 1.00 63.28 106 ASN A N 1
ATOM 794 C CA . ASN A 1 106 ? 16.448 -11.087 11.486 1.00 63.28 106 ASN A CA 1
ATOM 795 C C . ASN A 1 106 ? 16.839 -10.917 10.008 1.00 63.28 106 ASN A C 1
ATOM 797 O O . ASN A 1 106 ? 16.604 -11.812 9.202 1.00 63.28 106 ASN A O 1
ATOM 801 N N . LEU A 1 107 ? 17.373 -9.754 9.631 1.00 56.31 107 LEU A N 1
ATOM 802 C CA . LEU A 1 107 ? 17.831 -9.485 8.271 1.00 56.31 107 LEU A CA 1
ATOM 803 C C . LEU A 1 107 ? 19.153 -10.202 7.992 1.00 56.31 107 LEU A C 1
ATOM 805 O O . LEU A 1 107 ? 19.286 -10.754 6.905 1.00 56.31 107 LEU A O 1
ATOM 809 N N . GLU A 1 108 ? 20.064 -10.252 8.966 1.00 56.03 108 GLU A N 1
ATOM 810 C CA . GLU A 1 108 ? 21.339 -10.977 8.901 1.00 56.03 108 GLU A CA 1
ATOM 811 C C . GLU A 1 108 ? 21.124 -12.494 8.776 1.00 56.03 108 GLU A C 1
ATOM 813 O O . GLU A 1 108 ? 21.756 -13.139 7.945 1.00 56.03 108 GLU A O 1
ATOM 818 N N . GLU A 1 109 ? 20.121 -13.043 9.468 1.00 57.47 109 GLU A N 1
ATOM 819 C CA . GLU A 1 109 ? 19.702 -14.448 9.324 1.00 57.47 109 GLU A CA 1
ATOM 820 C C . GLU A 1 109 ? 18.966 -14.736 7.992 1.00 57.47 109 GLU A C 1
ATOM 822 O O . GLU A 1 109 ? 18.788 -15.887 7.598 1.00 57.47 109 GLU A O 1
ATOM 827 N N . SER A 1 110 ? 18.569 -13.693 7.250 1.00 53.12 110 SER A N 1
ATOM 828 C CA . SER A 1 110 ? 17.871 -13.796 5.958 1.00 53.12 110 SER A CA 1
ATOM 829 C C . SER A 1 110 ? 18.747 -13.492 4.737 1.00 53.12 110 SER A C 1
ATOM 831 O O . SER A 1 110 ? 18.214 -13.309 3.637 1.00 53.12 110 SER A O 1
ATOM 833 N N . ILE A 1 111 ? 20.072 -13.428 4.903 1.00 44.06 111 ILE A N 1
ATOM 834 C CA . ILE A 1 111 ? 21.018 -13.363 3.783 1.00 44.06 111 ILE A CA 1
ATOM 835 C C . ILE A 1 111 ? 21.418 -14.802 3.419 1.00 44.06 111 ILE A C 1
ATOM 837 O O . ILE A 1 111 ? 22.362 -15.326 4.004 1.00 44.06 111 ILE A O 1
ATOM 841 N N . PRO A 1 112 ? 20.738 -15.486 2.476 1.00 45.50 112 PRO A N 1
ATOM 842 C CA . PRO A 1 112 ? 21.294 -16.703 1.921 1.00 45.50 112 PRO A CA 1
ATOM 843 C C . PRO A 1 112 ? 22.483 -16.342 1.029 1.00 45.50 112 PRO A C 1
ATOM 845 O O . PRO A 1 112 ? 22.459 -15.343 0.301 1.00 45.50 112 PRO A O 1
ATOM 848 N N . ASP A 1 113 ? 23.494 -17.201 1.105 1.00 42.19 113 ASP A N 1
ATOM 849 C CA . ASP A 1 113 ? 24.684 -17.255 0.269 1.00 42.19 113 ASP A CA 1
ATOM 850 C C . ASP A 1 113 ? 24.433 -16.893 -1.199 1.00 42.19 113 ASP A C 1
ATOM 852 O O . ASP A 1 113 ? 23.394 -17.204 -1.793 1.00 42.19 113 ASP A O 1
ATOM 856 N N . ALA A 1 114 ? 25.462 -16.308 -1.811 1.00 48.22 114 ALA A N 1
ATOM 857 C CA . ALA A 1 114 ? 25.571 -15.902 -3.212 1.00 48.22 114 ALA A CA 1
ATOM 858 C C . ALA A 1 114 ? 25.428 -17.047 -4.255 1.00 48.22 114 ALA A C 1
ATOM 860 O O . ALA A 1 114 ? 25.903 -16.922 -5.381 1.00 48.22 114 ALA A O 1
ATOM 861 N N . ALA A 1 115 ? 24.766 -18.157 -3.913 1.00 45.56 115 ALA A N 1
ATOM 862 C CA . ALA A 1 115 ? 24.648 -19.380 -4.705 1.00 45.56 115 ALA A CA 1
ATOM 863 C C . ALA A 1 115 ? 23.251 -19.630 -5.329 1.00 45.56 115 ALA A C 1
ATOM 865 O O . ALA A 1 115 ? 23.073 -20.612 -6.043 1.00 45.56 115 ALA A O 1
ATOM 866 N N . THR A 1 116 ? 22.250 -18.760 -5.135 1.00 45.56 116 THR A N 1
ATOM 867 C CA . THR A 1 116 ? 20.904 -18.896 -5.757 1.00 45.56 116 THR A CA 1
ATOM 868 C C . THR A 1 116 ? 20.717 -17.998 -6.986 1.00 45.56 116 THR A C 1
ATOM 870 O O . THR A 1 116 ? 19.776 -17.215 -7.087 1.00 45.56 116 THR A O 1
ATOM 873 N N . LEU A 1 117 ? 21.622 -18.120 -7.958 1.00 44.53 117 LEU A N 1
ATOM 874 C CA . LEU A 1 117 ? 21.680 -17.265 -9.152 1.00 44.53 117 LEU A CA 1
ATOM 875 C C . LEU A 1 117 ? 20.607 -17.556 -10.228 1.00 44.53 117 LEU A C 1
ATOM 877 O O . LEU A 1 117 ? 20.580 -16.858 -11.231 1.00 44.53 117 LEU A O 1
ATOM 881 N N . ASN A 1 118 ? 19.719 -18.547 -10.046 1.00 48.19 118 ASN A N 1
ATOM 882 C CA . ASN A 1 118 ? 18.834 -19.045 -11.120 1.00 48.19 118 ASN A CA 1
ATOM 883 C C . ASN A 1 118 ? 17.360 -19.279 -10.725 1.00 48.19 118 ASN A C 1
ATOM 885 O O . ASN A 1 118 ? 16.663 -20.073 -11.350 1.00 48.19 118 ASN A O 1
ATOM 889 N N . SER A 1 119 ? 16.836 -18.599 -9.705 1.00 51.31 119 SER A N 1
ATOM 890 C CA . SER A 1 119 ? 15.379 -18.502 -9.503 1.00 51.31 119 SER A CA 1
ATOM 891 C C . SER A 1 119 ? 14.958 -17.038 -9.535 1.00 51.31 119 SER A C 1
ATOM 893 O O . SER A 1 119 ? 15.670 -16.216 -8.956 1.00 51.31 119 SER A O 1
ATOM 895 N N . PRO A 1 120 ? 13.828 -16.681 -10.180 1.00 64.06 120 PRO A N 1
ATOM 896 C CA . PRO A 1 120 ? 13.365 -15.300 -10.246 1.00 64.06 120 PRO A CA 1
ATOM 897 C C . PRO A 1 120 ? 12.989 -14.834 -8.836 1.00 64.06 120 PRO A C 1
ATOM 899 O O . PRO A 1 120 ? 11.883 -15.060 -8.338 1.00 64.06 120 PRO A O 1
ATOM 902 N N . ARG A 1 121 ? 13.970 -14.232 -8.157 1.00 81.25 121 ARG A N 1
ATOM 903 C CA . ARG A 1 121 ? 13.859 -13.730 -6.792 1.00 81.25 121 ARG A CA 1
ATOM 904 C C . ARG A 1 121 ? 12.785 -12.652 -6.771 1.00 81.25 121 ARG A C 1
ATOM 906 O O . ARG A 1 121 ? 12.852 -11.684 -7.525 1.00 81.25 121 ARG A O 1
ATOM 913 N N . TRP A 1 122 ? 11.805 -12.818 -5.886 1.00 88.44 122 TRP A N 1
ATOM 914 C CA . TRP A 1 122 ? 10.831 -11.768 -5.624 1.00 88.44 122 TRP A CA 1
ATOM 915 C C . TRP A 1 122 ? 11.555 -10.502 -5.156 1.00 88.44 122 TRP A C 1
ATOM 917 O O . TRP A 1 122 ? 12.379 -10.545 -4.241 1.00 88.44 122 TRP A O 1
ATOM 927 N N . MET A 1 123 ? 11.222 -9.382 -5.774 1.00 91.56 123 MET A N 1
ATOM 928 C CA . MET A 1 123 ? 11.864 -8.089 -5.640 1.00 91.56 123 MET A CA 1
ATOM 929 C C . MET A 1 123 ? 10.836 -7.006 -5.274 1.00 91.56 123 MET A C 1
ATOM 931 O O . MET A 1 123 ? 9.616 -7.202 -5.330 1.00 91.56 123 MET A O 1
ATOM 935 N N . THR A 1 124 ? 11.338 -5.878 -4.786 1.00 92.69 124 THR A N 1
ATOM 936 C CA . THR A 1 124 ? 10.536 -4.701 -4.428 1.00 92.69 124 THR A CA 1
ATOM 937 C C . THR A 1 124 ? 10.220 -3.869 -5.672 1.00 92.69 124 THR A C 1
ATOM 939 O O . THR A 1 124 ? 10.883 -4.005 -6.696 1.00 92.69 124 THR A O 1
ATOM 942 N N . ALA A 1 125 ? 9.253 -2.950 -5.584 1.00 92.06 125 ALA A N 1
ATOM 943 C CA . ALA A 1 125 ? 8.980 -2.009 -6.676 1.00 92.06 125 ALA A CA 1
ATOM 944 C C . ALA A 1 125 ? 10.217 -1.193 -7.085 1.00 92.06 125 ALA A C 1
ATOM 946 O O . ALA A 1 125 ? 10.435 -0.964 -8.265 1.00 92.06 125 ALA A O 1
ATOM 947 N N . GLU A 1 126 ? 11.055 -0.798 -6.126 1.00 92.69 126 GLU A N 1
ATOM 948 C CA . GLU A 1 126 ? 12.290 -0.044 -6.385 1.00 92.69 126 GLU A CA 1
ATOM 949 C C . GLU A 1 126 ? 13.306 -0.855 -7.185 1.00 92.69 126 GLU A C 1
ATOM 951 O O . GLU A 1 126 ? 13.887 -0.359 -8.145 1.00 92.69 126 GLU A O 1
ATOM 956 N N . SER A 1 127 ? 13.517 -2.112 -6.794 1.00 91.38 127 SER A N 1
ATOM 957 C CA . SER A 1 127 ? 14.455 -2.996 -7.489 1.00 91.38 127 SER A CA 1
ATOM 958 C C . SER A 1 127 ? 13.928 -3.408 -8.860 1.00 91.38 127 SER A C 1
ATOM 960 O O . SER A 1 127 ? 14.706 -3.423 -9.806 1.00 91.38 127 SER A O 1
ATOM 962 N N . ALA A 1 128 ? 12.619 -3.637 -8.998 1.00 92.38 128 ALA A N 1
ATOM 963 C CA . ALA A 1 128 ? 11.988 -3.875 -10.293 1.00 92.38 128 ALA A CA 1
ATOM 964 C C . ALA A 1 128 ? 12.118 -2.664 -11.227 1.00 92.38 128 ALA A C 1
ATOM 966 O O . ALA A 1 128 ? 12.481 -2.821 -12.386 1.00 92.38 128 ALA A O 1
ATOM 967 N N . PHE A 1 129 ? 11.897 -1.448 -10.722 1.00 94.00 129 PHE A N 1
ATOM 968 C CA . PHE A 1 129 ? 12.051 -0.227 -11.513 1.00 94.00 129 PHE A CA 1
ATOM 969 C C . PHE A 1 129 ? 13.497 -0.032 -11.990 1.00 94.00 129 PHE A C 1
ATOM 971 O O . PHE A 1 129 ? 13.723 0.276 -13.157 1.00 94.00 129 PHE A O 1
ATOM 978 N N . LYS A 1 130 ? 14.476 -0.306 -11.115 1.00 92.81 130 LYS A N 1
ATOM 979 C CA . LYS A 1 130 ? 15.902 -0.338 -11.479 1.00 92.81 130 LYS A CA 1
ATOM 980 C C . LYS A 1 130 ? 16.225 -1.399 -12.519 1.00 92.81 130 LYS A C 1
ATOM 982 O O . LYS A 1 130 ? 16.987 -1.139 -13.442 1.00 92.81 130 LYS A O 1
ATOM 987 N N . PHE A 1 131 ? 15.639 -2.584 -12.382 1.00 90.12 131 PHE A N 1
ATOM 988 C CA . PHE A 1 131 ? 15.829 -3.680 -13.326 1.00 90.12 131 PHE A CA 1
ATOM 989 C C . PHE A 1 131 ? 15.320 -3.325 -14.731 1.00 90.12 131 PHE A C 1
ATOM 991 O O . PHE A 1 131 ? 15.951 -3.681 -15.719 1.00 90.12 131 PHE A O 1
ATOM 998 N N . LEU A 1 132 ? 14.234 -2.554 -14.817 1.00 90.88 132 LEU A N 1
ATOM 999 C CA . LEU A 1 132 ? 13.695 -2.017 -16.070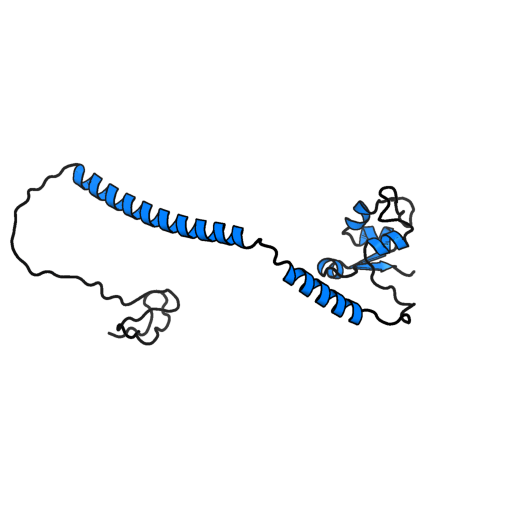 1.00 90.88 132 LEU A CA 1
ATOM 1000 C C . LEU A 1 132 ? 14.509 -0.834 -16.642 1.00 90.88 132 LEU A C 1
ATOM 1002 O O . LEU A 1 132 ? 14.104 -0.247 -17.642 1.00 90.88 132 LEU A O 1
ATOM 1006 N N . GLY A 1 133 ? 15.636 -0.465 -16.023 1.00 91.69 133 GLY A N 1
ATOM 1007 C CA . GLY A 1 133 ? 16.505 0.632 -16.466 1.00 91.69 133 GLY A CA 1
ATOM 1008 C C . GLY A 1 133 ? 16.125 2.013 -15.924 1.00 91.69 133 GLY A C 1
ATOM 1009 O O . GLY A 1 133 ? 16.725 3.009 -16.325 1.00 91.69 133 GLY A O 1
ATOM 1010 N N . GLY A 1 134 ? 15.152 2.090 -15.014 1.00 92.94 134 GLY A N 1
ATOM 1011 C CA . GLY A 1 134 ? 14.767 3.332 -14.355 1.00 92.94 134 GLY A CA 1
ATOM 1012 C C . GLY A 1 134 ? 15.608 3.643 -13.112 1.00 92.94 134 GLY A C 1
ATOM 1013 O O . GLY A 1 134 ? 16.174 2.760 -12.475 1.00 92.94 134 GLY A O 1
ATOM 1014 N N . ASP A 1 135 ? 15.651 4.902 -12.697 1.00 94.31 135 ASP A N 1
ATOM 1015 C CA . ASP A 1 135 ? 16.252 5.335 -11.438 1.00 94.31 135 ASP A CA 1
ATOM 1016 C C . ASP A 1 135 ? 15.167 5.890 -10.499 1.00 94.31 135 ASP A C 1
ATOM 1018 O O . ASP A 1 135 ? 14.588 6.935 -10.795 1.00 94.31 135 ASP A O 1
ATOM 1022 N N . PRO A 1 136 ? 14.876 5.236 -9.356 1.00 91.06 136 PRO A N 1
ATOM 1023 C CA . PRO A 1 136 ? 13.856 5.705 -8.420 1.00 91.06 136 PRO A CA 1
ATOM 1024 C C . PRO A 1 136 ? 14.234 7.008 -7.701 1.00 91.06 136 PRO A C 1
ATOM 1026 O O . PRO A 1 136 ? 13.355 7.648 -7.126 1.00 91.06 136 PRO A O 1
ATOM 1029 N N . VAL A 1 137 ? 15.514 7.404 -7.706 1.00 92.44 137 VAL A N 1
ATOM 1030 C CA . VAL A 1 137 ? 15.964 8.688 -7.139 1.00 92.44 137 VAL A CA 1
ATOM 1031 C C . VAL A 1 137 ? 15.681 9.835 -8.112 1.00 92.44 137 VAL A C 1
ATOM 1033 O O . VAL A 1 137 ? 15.411 10.961 -7.692 1.00 92.44 137 VAL A O 1
ATOM 1036 N N . ASN A 1 138 ? 15.697 9.552 -9.415 1.00 92.31 138 ASN A N 1
ATOM 1037 C CA . ASN A 1 138 ? 15.467 10.544 -10.449 1.00 92.31 138 ASN A CA 1
ATOM 1038 C C . ASN A 1 138 ? 13.971 10.666 -10.787 1.00 92.31 138 ASN A C 1
ATOM 1040 O O . ASN A 1 138 ? 13.362 9.778 -11.377 1.00 92.31 138 ASN A O 1
ATOM 1044 N N . LEU A 1 139 ? 13.391 11.828 -10.482 1.00 89.38 139 LEU A N 1
ATOM 1045 C CA . LEU A 1 139 ? 11.982 12.163 -10.743 1.00 89.38 139 LEU A CA 1
ATOM 1046 C C . LEU A 1 139 ? 11.594 12.150 -12.234 1.00 89.38 139 LEU A C 1
ATOM 1048 O O . LEU A 1 139 ? 10.405 12.086 -12.557 1.00 89.38 139 LEU A O 1
ATOM 1052 N N . TRP A 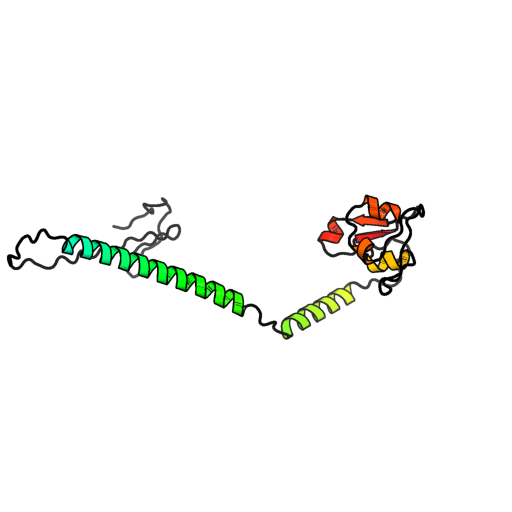1 140 ? 12.579 12.240 -13.128 1.00 92.25 140 TRP A N 1
ATOM 1053 C CA . TRP A 1 140 ? 12.401 12.224 -14.581 1.00 92.25 140 TRP A CA 1
ATOM 1054 C C . TRP A 1 140 ? 12.649 10.854 -15.198 1.00 92.25 140 TRP A C 1
ATOM 1056 O O . TRP A 1 140 ? 12.482 10.695 -16.402 1.00 92.25 140 TRP A O 1
ATOM 1066 N N . SER A 1 141 ? 13.071 9.875 -14.398 1.00 94.56 141 SER A N 1
ATOM 1067 C CA . SER A 1 141 ? 13.269 8.532 -14.907 1.00 94.56 141 SER A CA 1
ATOM 1068 C C . SER A 1 141 ? 11.928 7.843 -15.117 1.00 94.56 141 SER A C 1
ATOM 1070 O O . SER A 1 141 ? 11.050 7.840 -14.247 1.00 94.56 141 SER A O 1
ATOM 1072 N N . GLU A 1 142 ? 11.785 7.254 -16.295 1.00 95.75 142 GLU A N 1
ATOM 1073 C CA . GLU A 1 142 ? 10.590 6.562 -16.741 1.00 95.75 142 GLU A CA 1
ATOM 1074 C C . GLU A 1 142 ? 10.983 5.184 -17.256 1.00 95.75 142 GLU A C 1
ATOM 1076 O O . GLU A 1 142 ? 12.033 5.013 -17.876 1.00 95.75 142 GLU A O 1
ATOM 1081 N N . VAL A 1 143 ? 10.134 4.197 -16.987 1.00 94.62 143 VAL A N 1
ATOM 1082 C CA . VAL A 1 143 ? 10.277 2.846 -17.534 1.00 94.62 143 VAL A CA 1
ATOM 1083 C C . VAL A 1 143 ? 9.202 2.627 -18.579 1.00 94.62 143 VAL A C 1
ATOM 1085 O O . VAL A 1 143 ? 8.048 3.027 -18.391 1.00 94.62 143 VAL A O 1
ATOM 1088 N N . SER A 1 144 ? 9.596 2.006 -19.686 1.00 93.88 144 SER A N 1
ATOM 1089 C CA . SER A 1 144 ? 8.690 1.669 -20.780 1.00 93.88 144 SER A CA 1
ATOM 1090 C C . SER A 1 144 ? 8.148 0.252 -20.601 1.00 93.88 144 SER A C 1
ATOM 1092 O O . SER A 1 144 ? 8.861 -0.641 -20.146 1.00 93.88 144 SER A O 1
ATOM 1094 N N . SER A 1 145 ? 6.883 0.056 -20.959 1.00 93.94 145 SER A N 1
ATOM 1095 C CA . SER A 1 145 ? 6.275 -1.267 -21.136 1.00 93.94 145 SER A CA 1
ATOM 1096 C C . SER A 1 145 ? 7.019 -2.058 -22.220 1.00 93.94 145 SER A C 1
ATOM 1098 O O . SER A 1 145 ? 7.686 -1.464 -23.072 1.00 93.94 145 SER A O 1
ATOM 1100 N N . LEU A 1 146 ? 6.885 -3.388 -22.214 1.00 90.81 146 LEU A N 1
ATOM 1101 C CA . LEU A 1 146 ? 7.457 -4.273 -23.234 1.00 90.81 146 LEU A CA 1
ATOM 1102 C C . LEU A 1 146 ? 7.019 -3.887 -24.653 1.00 90.81 146 LEU A C 1
ATOM 1104 O O . LEU A 1 146 ? 7.808 -4.004 -25.587 1.00 90.81 146 LEU A O 1
ATOM 1108 N N . ASP A 1 147 ? 5.791 -3.384 -24.799 1.00 89.50 147 ASP A N 1
ATOM 1109 C CA . ASP A 1 147 ? 5.243 -2.934 -26.082 1.00 89.50 147 ASP A CA 1
ATOM 1110 C C . ASP A 1 147 ? 5.671 -1.500 -26.449 1.00 89.50 147 ASP A C 1
ATOM 1112 O O . ASP A 1 147 ? 5.323 -0.998 -27.513 1.00 89.50 147 ASP A O 1
ATOM 1116 N N . GLY A 1 148 ? 6.362 -0.788 -25.552 1.00 90.31 148 GLY A N 1
ATOM 1117 C CA . GLY A 1 148 ? 6.782 0.607 -25.736 1.00 90.31 148 GLY A CA 1
ATOM 1118 C C . GLY A 1 148 ? 5.660 1.652 -25.639 1.00 90.31 148 GLY A C 1
ATOM 1119 O O . GLY A 1 148 ? 5.941 2.844 -25.566 1.00 90.31 148 GLY A O 1
ATOM 1120 N N . ASN A 1 149 ? 4.394 1.234 -25.573 1.00 91.12 149 ASN A N 1
ATOM 1121 C CA . ASN A 1 149 ? 3.233 2.136 -25.615 1.00 91.12 149 ASN A CA 1
ATOM 1122 C C . ASN A 1 149 ? 2.969 2.906 -24.314 1.00 91.12 149 ASN A C 1
ATOM 1124 O O . ASN A 1 149 ? 2.216 3.880 -24.307 1.00 91.12 149 ASN A O 1
ATOM 1128 N N . ARG A 1 150 ? 3.545 2.458 -23.197 1.00 92.88 150 ARG A N 1
ATOM 1129 C CA . ARG A 1 150 ? 3.296 3.023 -21.870 1.00 92.88 150 ARG A CA 1
ATOM 1130 C C . ARG A 1 150 ? 4.616 3.357 -21.204 1.00 92.88 150 ARG A C 1
ATOM 1132 O O . ARG A 1 150 ? 5.459 2.480 -21.052 1.00 92.88 150 ARG A O 1
ATOM 1139 N N . GLN A 1 151 ? 4.755 4.604 -20.773 1.00 94.19 151 GLN A N 1
ATOM 1140 C CA . GLN A 1 151 ? 5.881 5.081 -19.980 1.00 94.19 151 GLN A CA 1
ATOM 1141 C C . GLN A 1 151 ? 5.364 5.564 -18.637 1.00 94.19 151 GLN A C 1
ATOM 1143 O O . GLN A 1 151 ? 4.377 6.302 -18.568 1.00 94.19 151 GLN A O 1
ATOM 1148 N N . ILE A 1 152 ? 5.986 5.103 -17.555 1.00 95.06 152 ILE A N 1
ATOM 1149 C CA . ILE A 1 152 ? 5.586 5.501 -16.208 1.00 95.06 152 ILE A CA 1
ATOM 1150 C C . ILE A 1 152 ? 6.788 5.834 -15.337 1.00 95.06 152 ILE A C 1
ATOM 1152 O O . ILE A 1 152 ? 7.810 5.153 -15.337 1.00 95.06 152 ILE A O 1
ATOM 1156 N N . LYS A 1 153 ? 6.613 6.885 -14.537 1.00 96.06 153 LYS A N 1
ATOM 1157 C CA . LYS A 1 153 ? 7.540 7.297 -13.481 1.00 96.06 153 LYS A CA 1
ATOM 1158 C C . LYS A 1 153 ? 7.454 6.364 -12.281 1.00 96.06 153 LYS A C 1
ATOM 1160 O O . LYS A 1 153 ? 6.419 5.734 -12.048 1.00 96.06 153 LYS A O 1
ATOM 1165 N N . PHE A 1 154 ? 8.490 6.375 -11.446 1.00 94.44 154 PHE A N 1
ATOM 1166 C CA . PHE A 1 154 ? 8.568 5.521 -10.258 1.00 94.44 154 PHE A CA 1
ATOM 1167 C C . PHE A 1 154 ? 7.366 5.665 -9.302 1.00 94.44 154 PHE A C 1
ATOM 1169 O O . PHE A 1 154 ? 6.826 4.665 -8.827 1.00 94.44 154 PHE A O 1
ATOM 1176 N N . ASN A 1 155 ? 6.880 6.891 -9.068 1.00 93.38 155 ASN A N 1
ATOM 1177 C CA . ASN A 1 155 ? 5.709 7.126 -8.209 1.00 93.38 155 ASN A CA 1
ATOM 1178 C C . ASN A 1 155 ? 4.453 6.408 -8.724 1.00 93.38 155 ASN A C 1
ATOM 1180 O O . ASN A 1 155 ? 3.722 5.799 -7.943 1.00 93.38 155 ASN A O 1
ATOM 1184 N N . ASN A 1 156 ? 4.239 6.432 -10.041 1.00 93.94 156 ASN A N 1
ATOM 1185 C CA . ASN A 1 156 ? 3.112 5.758 -10.680 1.00 93.94 156 ASN A CA 1
ATOM 1186 C C . ASN A 1 156 ? 3.327 4.243 -10.691 1.00 93.94 156 ASN A C 1
ATOM 1188 O O . ASN A 1 156 ? 2.401 3.496 -10.394 1.00 93.94 156 ASN A O 1
ATOM 1192 N N . PHE A 1 157 ? 4.561 3.795 -10.941 1.00 93.69 157 PHE A N 1
ATOM 1193 C CA . PHE A 1 157 ? 4.948 2.386 -10.901 1.00 93.69 157 PHE A CA 1
ATOM 1194 C C . PHE A 1 157 ? 4.672 1.741 -9.534 1.00 93.69 157 PHE A C 1
ATOM 1196 O O . PHE A 1 157 ? 4.105 0.656 -9.457 1.00 93.69 157 PHE A O 1
ATOM 1203 N N . LYS A 1 158 ? 4.996 2.431 -8.433 1.00 91.56 158 LYS A N 1
ATOM 1204 C CA . LYS A 1 158 ? 4.707 1.966 -7.065 1.00 91.56 158 LYS A CA 1
ATOM 1205 C C . LYS A 1 158 ? 3.208 1.973 -6.734 1.00 91.56 158 LYS A C 1
ATOM 1207 O O . LYS A 1 158 ? 2.760 1.196 -5.887 1.00 91.56 158 LYS A O 1
ATOM 1212 N N . ALA A 1 159 ? 2.447 2.863 -7.366 1.00 91.88 159 ALA A N 1
ATOM 1213 C CA . ALA A 1 159 ? 1.006 2.972 -7.173 1.00 91.88 159 ALA A CA 1
ATOM 1214 C C . ALA A 1 159 ? 0.218 1.874 -7.907 1.00 91.88 159 ALA A C 1
ATOM 1216 O O . ALA A 1 159 ? -0.914 1.596 -7.515 1.00 91.88 159 ALA A O 1
ATOM 1217 N N . LEU A 1 160 ? 0.813 1.214 -8.909 1.00 92.12 160 LEU A N 1
ATOM 1218 C CA . LEU A 1 160 ? 0.183 0.100 -9.615 1.00 92.12 160 LEU A CA 1
ATOM 1219 C C . LEU A 1 160 ? -0.241 -0.998 -8.637 1.00 92.12 160 LEU A C 1
ATOM 1221 O O . LEU A 1 160 ? 0.498 -1.370 -7.721 1.00 92.12 160 LEU A O 1
ATOM 1225 N N . SER A 1 161 ? -1.451 -1.516 -8.821 1.00 88.94 161 SER A N 1
ATOM 1226 C CA . SER A 1 161 ? -2.043 -2.553 -7.969 1.00 88.94 161 SER A CA 1
ATOM 1227 C C . SER A 1 161 ? -2.607 -3.738 -8.731 1.00 88.94 161 SER A C 1
ATOM 1229 O O . SER A 1 161 ? -2.851 -4.778 -8.120 1.00 88.94 161 SER A O 1
ATOM 1231 N N . SER A 1 162 ? -2.756 -3.616 -10.049 1.00 92.19 162 SER A N 1
ATOM 1232 C CA . SER A 1 162 ? -3.239 -4.699 -10.890 1.00 92.19 162 SER A CA 1
ATOM 1233 C C . SER A 1 162 ? -2.099 -5.607 -11.331 1.00 92.19 162 SER A C 1
ATOM 1235 O O . SER A 1 162 ? -1.050 -5.145 -11.781 1.00 92.19 162 SER A O 1
ATOM 1237 N N . ALA A 1 163 ? -2.339 -6.918 -11.291 1.00 91.88 163 ALA A N 1
ATOM 1238 C CA . ALA A 1 163 ? -1.429 -7.888 -11.889 1.00 91.88 163 ALA A CA 1
ATOM 1239 C C . ALA A 1 163 ? -1.288 -7.697 -13.408 1.00 91.88 163 ALA A C 1
ATOM 1241 O O . ALA A 1 163 ? -0.237 -8.007 -13.960 1.00 91.88 163 ALA A O 1
ATOM 1242 N N . ALA A 1 164 ? -2.329 -7.187 -14.077 1.00 91.06 164 ALA A N 1
ATOM 1243 C CA . ALA A 1 164 ? -2.297 -6.916 -15.511 1.00 91.06 164 ALA A CA 1
ATOM 1244 C C . ALA A 1 164 ? -1.318 -5.784 -15.851 1.00 91.06 164 ALA A C 1
ATOM 1246 O O . ALA A 1 164 ? -0.518 -5.947 -16.764 1.00 91.06 164 ALA A O 1
ATOM 1247 N N . ASP A 1 165 ? -1.307 -4.704 -15.060 1.00 92.50 165 ASP A N 1
ATOM 1248 C CA . ASP A 1 165 ? -0.395 -3.576 -15.275 1.00 92.50 165 ASP A CA 1
ATOM 1249 C C . ASP A 1 165 ? 1.069 -4.021 -15.192 1.00 92.50 165 ASP A C 1
ATOM 1251 O O . ASP A 1 165 ? 1.874 -3.663 -16.039 1.00 92.50 165 ASP A O 1
ATOM 1255 N N . PHE A 1 166 ? 1.427 -4.837 -14.194 1.00 92.69 166 PHE A N 1
ATOM 1256 C CA . PHE A 1 166 ? 2.804 -5.323 -14.051 1.00 92.69 166 PHE A CA 1
ATOM 1257 C C . PHE A 1 166 ? 3.216 -6.289 -15.169 1.00 92.69 166 PHE A C 1
ATOM 1259 O O . PHE A 1 166 ? 4.382 -6.289 -15.569 1.00 92.69 166 PHE A O 1
ATOM 1266 N N . ARG A 1 167 ? 2.268 -7.054 -15.727 1.00 92.38 167 ARG A N 1
ATOM 1267 C CA . ARG A 1 167 ? 2.536 -7.946 -16.865 1.00 92.38 167 ARG A CA 1
ATOM 1268 C C . ARG A 1 167 ? 2.937 -7.187 -18.125 1.00 92.38 167 ARG A C 1
ATOM 1270 O O . ARG A 1 167 ? 3.764 -7.707 -18.866 1.00 92.38 167 ARG A O 1
ATOM 1277 N N . GLU A 1 168 ? 2.428 -5.972 -18.336 1.00 92.94 168 GLU A N 1
ATOM 1278 C CA . GLU A 1 168 ? 2.858 -5.105 -19.449 1.00 92.94 168 GLU A CA 1
ATOM 1279 C C . GLU A 1 168 ? 4.368 -4.813 -19.392 1.00 92.94 168 GLU A C 1
ATOM 1281 O O . GLU A 1 168 ? 5.020 -4.685 -20.421 1.00 92.94 168 GLU A O 1
ATOM 1286 N N . PHE A 1 169 ? 4.955 -4.780 -18.193 1.00 92.06 169 PHE A N 1
ATOM 1287 C CA . PHE A 1 169 ? 6.394 -4.582 -17.981 1.00 92.06 169 PHE A CA 1
ATOM 1288 C C . PHE A 1 169 ? 7.182 -5.900 -17.874 1.00 92.06 169 PHE A C 1
ATOM 1290 O O . PHE A 1 169 ? 8.352 -5.885 -17.499 1.00 92.06 169 PHE A O 1
ATOM 1297 N N . GLY A 1 170 ? 6.561 -7.052 -18.155 1.00 90.75 170 GLY A N 1
ATOM 1298 C CA . GLY A 1 170 ? 7.203 -8.367 -18.016 1.00 90.75 170 GLY A CA 1
ATOM 1299 C C . GLY A 1 170 ? 7.358 -8.839 -16.569 1.00 90.75 170 GLY A C 1
ATOM 1300 O O . GLY A 1 170 ? 8.171 -9.718 -16.276 1.00 90.75 170 GLY A O 1
ATOM 1301 N N . LEU A 1 171 ? 6.586 -8.262 -15.646 1.00 93.00 171 LEU A N 1
ATOM 1302 C CA . LEU A 1 171 ? 6.646 -8.574 -14.226 1.00 93.00 171 LEU A CA 1
ATOM 1303 C C . LEU A 1 171 ? 5.401 -9.337 -13.775 1.00 93.00 171 LEU A C 1
ATOM 1305 O O . LEU A 1 171 ? 4.271 -9.058 -14.168 1.00 93.00 171 LEU A O 1
ATOM 1309 N N . GLU A 1 172 ? 5.607 -10.293 -12.883 1.00 93.00 172 GLU A N 1
ATOM 1310 C CA . GLU A 1 172 ? 4.543 -10.963 -12.158 1.00 93.00 172 GLU A CA 1
ATOM 1311 C C . GLU A 1 172 ? 4.346 -10.314 -10.799 1.00 93.00 172 GLU A C 1
ATOM 1313 O O . GLU A 1 172 ? 5.304 -9.997 -10.093 1.00 93.00 172 GLU A O 1
ATOM 1318 N N . TYR A 1 173 ? 3.080 -10.161 -10.430 1.00 94.00 173 TYR A N 1
ATOM 1319 C CA . TYR A 1 173 ? 2.640 -9.499 -9.217 1.00 94.00 173 TYR A CA 1
ATOM 1320 C C . TYR A 1 173 ? 1.909 -10.476 -8.297 1.00 94.00 173 TYR A C 1
ATOM 1322 O O . TYR A 1 173 ? 1.003 -11.188 -8.730 1.00 94.00 173 TYR A O 1
ATOM 1330 N N . SER A 1 174 ? 2.267 -10.468 -7.013 1.00 92.88 174 SER A N 1
ATOM 1331 C CA . SER A 1 174 ? 1.573 -11.215 -5.959 1.00 92.88 174 SER A CA 1
ATOM 1332 C C . SER A 1 174 ? 0.952 -10.256 -4.945 1.00 92.88 174 SER A C 1
ATOM 1334 O O . SER A 1 174 ? 1.657 -9.607 -4.171 1.00 92.88 174 SER A O 1
ATOM 1336 N N . GLN A 1 175 ? -0.380 -10.192 -4.917 1.00 92.38 175 GLN A N 1
ATOM 1337 C CA . GLN A 1 175 ? -1.108 -9.340 -3.974 1.00 92.38 175 GLN A CA 1
ATOM 1338 C C . GLN A 1 175 ? -0.892 -9.775 -2.518 1.00 92.38 175 GLN A C 1
ATOM 1340 O O . GLN A 1 175 ? -0.570 -8.946 -1.676 1.00 92.38 175 GLN A O 1
ATOM 1345 N N . GLU A 1 176 ? -0.955 -11.077 -2.241 1.00 91.00 176 GLU A N 1
ATOM 1346 C CA . GLU A 1 176 ? -0.746 -11.634 -0.897 1.00 91.00 176 GLU A CA 1
ATOM 1347 C C . GLU A 1 176 ? 0.606 -11.209 -0.296 1.00 91.00 176 GLU A C 1
ATOM 1349 O O . GLU A 1 176 ? 0.707 -10.839 0.876 1.00 91.00 176 GLU A O 1
ATOM 1354 N N . ARG A 1 177 ? 1.663 -11.190 -1.118 1.00 90.56 177 ARG A N 1
ATOM 1355 C CA . ARG A 1 177 ? 2.990 -10.727 -0.691 1.00 90.56 177 ARG A CA 1
ATOM 1356 C C . ARG A 1 177 ? 3.020 -9.231 -0.422 1.00 90.56 177 ARG A C 1
ATOM 1358 O O . ARG A 1 177 ? 3.667 -8.821 0.542 1.00 90.56 177 ARG A O 1
ATOM 1365 N N . ARG A 1 178 ? 2.330 -8.431 -1.238 1.00 89.06 178 ARG A N 1
ATOM 1366 C CA . ARG A 1 178 ? 2.221 -6.985 -1.023 1.00 89.06 178 ARG A CA 1
ATOM 1367 C C . ARG A 1 178 ? 1.514 -6.681 0.293 1.00 89.06 178 ARG A C 1
ATOM 1369 O O . ARG A 1 178 ? 2.032 -5.882 1.070 1.00 89.06 178 ARG A O 1
ATOM 1376 N N . ASP A 1 179 ? 0.405 -7.360 0.563 1.00 90.81 179 ASP A N 1
ATOM 1377 C CA . ASP A 1 179 ? -0.370 -7.197 1.797 1.00 90.81 179 ASP A CA 1
ATOM 1378 C C . ASP A 1 179 ? 0.458 -7.609 3.028 1.00 90.81 179 ASP A C 1
ATOM 1380 O O . ASP A 1 179 ? 0.400 -6.974 4.082 1.00 90.81 179 ASP A O 1
ATOM 1384 N N . ALA A 1 180 ? 1.334 -8.607 2.869 1.00 88.50 180 ALA A N 1
ATOM 1385 C CA . ALA A 1 180 ? 2.303 -9.025 3.880 1.00 88.50 180 ALA A CA 1
ATOM 1386 C C . ALA A 1 180 ? 3.571 -8.140 3.973 1.00 88.50 180 ALA A C 1
ATOM 1388 O O . ALA A 1 180 ? 4.485 -8.481 4.726 1.00 88.50 180 ALA A O 1
ATOM 1389 N N . ASN A 1 181 ? 3.665 -7.031 3.224 1.00 85.94 181 ASN A N 1
ATOM 1390 C CA . ASN A 1 181 ? 4.860 -6.177 3.107 1.00 85.94 181 ASN A CA 1
ATOM 1391 C C . ASN A 1 181 ? 6.145 -6.937 2.714 1.00 85.94 181 ASN A C 1
ATOM 1393 O O . ASN A 1 181 ? 7.250 -6.589 3.133 1.00 85.94 181 ASN A O 1
ATOM 1397 N N . LYS A 1 182 ? 6.008 -7.990 1.906 1.00 89.50 182 LYS A N 1
ATOM 1398 C CA . LYS A 1 182 ? 7.118 -8.775 1.353 1.00 89.50 182 LYS A CA 1
ATOM 1399 C C . LYS A 1 182 ? 7.407 -8.339 -0.088 1.00 89.50 182 LYS A C 1
ATOM 1401 O O . LYS A 1 182 ? 6.521 -7.793 -0.743 1.00 89.50 182 LYS A O 1
ATOM 1406 N N . PRO A 1 183 ? 8.612 -8.602 -0.628 1.00 89.88 183 PRO A N 1
ATOM 1407 C CA . PRO A 1 183 ? 8.879 -8.454 -2.057 1.00 89.88 183 PRO A CA 1
ATOM 1408 C C . PRO A 1 183 ? 7.821 -9.203 -2.878 1.00 89.88 183 PRO A C 1
ATOM 1410 O O . PRO A 1 183 ? 7.581 -10.391 -2.634 1.00 89.88 183 PRO A O 1
ATOM 1413 N N . TYR A 1 184 ? 7.166 -8.495 -3.795 1.00 92.50 184 TYR A N 1
ATOM 1414 C CA . TYR A 1 184 ? 5.910 -8.919 -4.426 1.00 92.50 184 TYR A CA 1
ATOM 1415 C C . TYR A 1 184 ? 5.927 -8.849 -5.953 1.00 92.50 184 TYR A C 1
ATOM 1417 O O . TYR A 1 184 ? 4.921 -9.174 -6.581 1.00 92.50 184 TYR A O 1
ATOM 1425 N N . LEU A 1 185 ? 7.053 -8.445 -6.543 1.00 93.50 185 LEU A N 1
ATOM 1426 C CA . LEU A 1 185 ? 7.268 -8.467 -7.986 1.00 93.50 185 LEU A CA 1
ATOM 1427 C C . LEU A 1 185 ? 8.297 -9.532 -8.334 1.00 93.50 185 LEU A C 1
ATOM 1429 O O . LEU A 1 185 ? 9.245 -9.716 -7.583 1.00 93.50 185 LEU A O 1
ATOM 1433 N N . ARG A 1 186 ? 8.159 -10.226 -9.455 1.00 91.31 186 ARG A N 1
ATOM 1434 C CA . ARG A 1 186 ? 9.230 -11.074 -10.000 1.00 91.31 186 ARG A CA 1
ATOM 1435 C C . ARG A 1 186 ? 9.249 -10.967 -11.513 1.00 91.31 186 ARG A C 1
ATOM 1437 O O . ARG A 1 186 ? 8.228 -10.656 -12.111 1.00 91.31 186 ARG A O 1
ATOM 1444 N N . TRP A 1 187 ? 10.390 -11.229 -12.131 1.00 88.75 187 TRP A N 1
ATOM 1445 C CA . TRP A 1 187 ? 10.463 -11.285 -13.587 1.00 88.75 187 TRP A CA 1
ATOM 1446 C C . TRP A 1 187 ? 9.746 -12.531 -14.111 1.00 88.75 187 TRP A C 1
ATOM 1448 O O . TRP A 1 187 ? 9.943 -13.628 -13.579 1.00 88.75 187 TRP A O 1
ATOM 1458 N N . ILE A 1 188 ? 8.932 -12.361 -15.151 1.00 86.62 188 ILE A N 1
ATOM 1459 C CA . ILE A 1 188 ? 8.363 -13.480 -15.899 1.00 86.62 188 ILE A CA 1
ATOM 1460 C C . ILE A 1 188 ? 9.427 -13.886 -16.917 1.00 86.62 188 ILE A C 1
ATOM 1462 O O . ILE A 1 188 ? 9.550 -13.284 -17.981 1.00 86.62 188 ILE A O 1
ATOM 1466 N N . VAL A 1 189 ? 10.251 -14.874 -16.556 1.00 65.88 189 VAL A N 1
ATOM 1467 C CA . VAL A 1 189 ? 11.160 -15.515 -17.517 1.00 65.88 189 VAL A CA 1
ATOM 1468 C C . VAL A 1 189 ? 10.293 -16.115 -18.625 1.00 65.88 189 VAL A C 1
ATOM 1470 O O . VAL A 1 189 ? 9.342 -16.840 -18.328 1.00 65.88 189 VA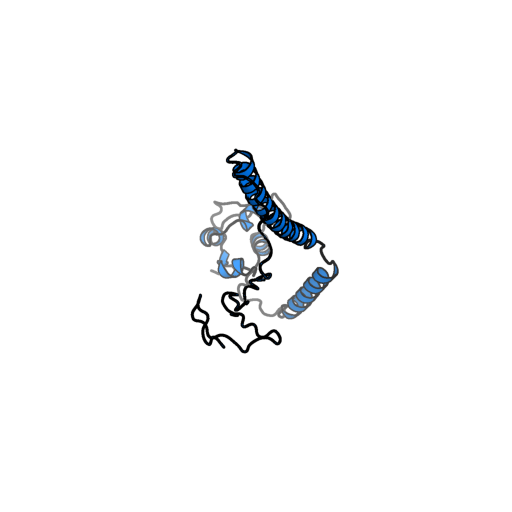L A O 1
ATOM 1473 N N . LYS A 1 190 ? 10.589 -15.751 -19.873 1.00 51.09 190 LYS A N 1
ATOM 1474 C CA . LYS A 1 190 ? 9.979 -16.336 -21.068 1.00 51.09 190 LYS A CA 1
ATOM 1475 C C . LYS A 1 190 ? 10.704 -17.622 -21.435 1.00 51.09 190 LYS A C 1
ATOM 1477 O O . LYS A 1 190 ? 11.951 -17.616 -21.322 1.00 51.09 190 LYS A O 1
#